Protein AF-A0A9E6ZVH4-F1 (afdb_monomer_lite)

Foldseek 3Di:
DDDDDDDPDDPPPPPPPPPPPPDQPFADADPPADPAAKWWWDKKWWAFKKKWFAAPVGIWIWGKIKIKDPTPKMWGADVPPGWIWMFAWIWIWMWIATPRDIDIDIDIDGCVVCVQQTRTAHWDDDPQWIWGDGPNDIDIWGFRDDDNFK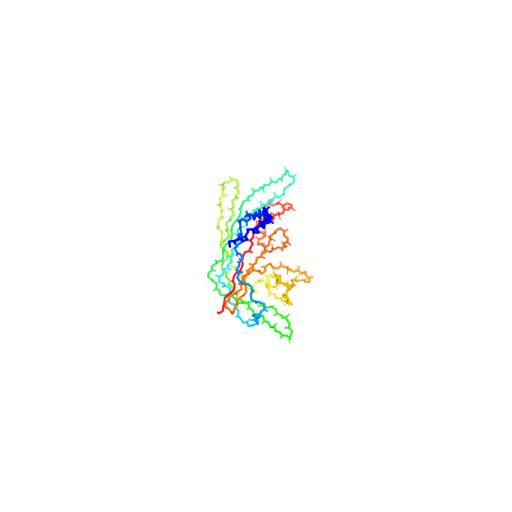TKTKDWQQVDPHDDVCVVVVVVVGPDMGMGTMIMIMIGD

Radius of gyration: 23.24 Å; chains: 1; bounding box: 92×51×49 Å

O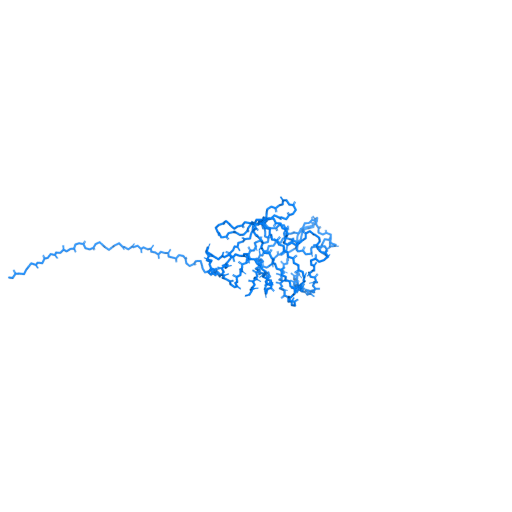rganism: NCBI:txid2926907

Secondary structure (DSSP, 8-state):
----------------------------B-TT----EEEEEEEEEEEEEEEEEEETTEEEEEEEEEEEEEEEEEEEEETTTTEEEEEEEEEEEEEEEETTEEEEEEEEEETTT-SSSS--EEEEEETTEEEEEETTEEEEEEEEEEETTEEEEEEETTSS------HHHHTTT-SEEEEEEEEEEEEE-

pLDDT: mean 82.25, std 16.9, range [38.19, 97.88]

Sequence (189 aa):
MKTIRISFLIFLLTFISCSKDDDNEQGVIDPNVDITGEWNLTDYKIDDGKMTMTFDEGSISGQFSAYGKDYDYAVAFSKDPDIVTSAGSFTLVFTSSFLGVSDTQEILVDTSDLEDEVLNGPWAIEGNNFITEEEGIEVTYQLMELTENKIRFRIDLTQADVLVPVEELEDLGALDIDLSGKLNVTLER

Structure (mmCIF, N/CA/C/O backbone):
data_AF-A0A9E6ZVH4-F1
#
_entry.id   AF-A0A9E6ZVH4-F1
#
loop_
_atom_site.group_PDB
_atom_site.id
_atom_site.type_symbol
_atom_site.label_atom_id
_atom_site.label_alt_id
_atom_site.label_comp_id
_atom_site.label_asym_id
_atom_site.label_entity_id
_atom_site.label_seq_id
_atom_site.pdbx_PDB_ins_code
_atom_site.Cartn_x
_atom_site.Cartn_y
_atom_site.Cartn_z
_atom_site.occupancy
_atom_site.B_iso_or_equiv
_atom_site.auth_seq_id
_atom_site.auth_comp_id
_atom_site.auth_asym_id
_atom_site.auth_atom_id
_atom_site.pdbx_PDB_model_num
ATOM 1 N N . MET A 1 1 ? -67.770 33.415 -16.430 1.00 39.12 1 MET A N 1
ATOM 2 C CA . MET A 1 1 ? -66.811 33.198 -17.541 1.00 39.12 1 MET A CA 1
ATOM 3 C C . MET A 1 1 ? -65.519 33.915 -17.162 1.00 39.12 1 MET A C 1
ATOM 5 O O . MET A 1 1 ? -65.519 35.130 -17.113 1.00 39.12 1 MET A O 1
ATOM 9 N N . LYS A 1 2 ? -64.656 33.229 -16.404 1.00 38.19 2 LYS A N 1
ATOM 10 C CA . LYS A 1 2 ? -63.389 32.570 -16.802 1.00 38.19 2 LYS A CA 1
ATOM 11 C C . LYS A 1 2 ? -62.235 33.560 -17.044 1.00 38.19 2 LYS A C 1
ATOM 13 O O . LYS A 1 2 ? -62.091 34.132 -18.113 1.00 38.19 2 LYS A O 1
ATOM 18 N N . THR A 1 3 ? -61.436 33.707 -15.989 1.00 45.03 3 THR A N 1
ATOM 19 C CA . THR A 1 3 ? -60.126 34.360 -15.894 1.00 45.03 3 THR A CA 1
ATOM 20 C C . THR A 1 3 ? -59.052 33.557 -16.628 1.00 45.03 3 THR A C 1
ATOM 22 O O . THR A 1 3 ? -58.979 32.344 -16.432 1.00 45.03 3 THR A O 1
ATOM 25 N N . ILE A 1 4 ? -58.166 34.219 -17.375 1.00 54.12 4 ILE A N 1
ATOM 26 C CA . ILE A 1 4 ? -56.905 33.630 -17.848 1.00 54.12 4 ILE A CA 1
ATOM 27 C C . ILE A 1 4 ? -55.758 34.500 -17.328 1.00 54.12 4 ILE A C 1
ATOM 29 O O . ILE A 1 4 ? -55.629 35.668 -17.682 1.00 54.12 4 ILE A O 1
ATOM 33 N N . ARG A 1 5 ? -54.972 33.915 -16.419 1.00 50.91 5 ARG A N 1
ATOM 34 C CA . ARG A 1 5 ? -53.716 34.444 -15.885 1.00 50.91 5 ARG A CA 1
ATOM 35 C C . ARG A 1 5 ? -52.589 33.870 -16.741 1.00 50.91 5 ARG A C 1
ATOM 37 O O . ARG A 1 5 ? -52.417 32.655 -16.758 1.00 50.91 5 ARG A O 1
ATOM 44 N N . ILE A 1 6 ? -51.846 34.717 -17.445 1.00 57.06 6 ILE A N 1
ATOM 45 C CA . ILE A 1 6 ? -50.648 34.303 -18.183 1.00 57.06 6 ILE A CA 1
ATOM 46 C C . ILE A 1 6 ? -49.466 34.488 -17.233 1.00 57.06 6 ILE A C 1
ATOM 48 O O . ILE A 1 6 ? -49.036 35.605 -16.961 1.00 57.06 6 ILE A O 1
ATOM 52 N N . SER A 1 7 ? -49.027 33.375 -16.649 1.00 53.53 7 SER A N 1
ATOM 53 C CA . SER A 1 7 ? -47.823 33.289 -15.827 1.00 53.53 7 SER A CA 1
ATOM 54 C C . SER A 1 7 ? -46.608 33.224 -16.752 1.00 53.53 7 SER A C 1
ATOM 56 O O . SER A 1 7 ? -46.537 32.371 -17.635 1.00 53.53 7 SER A O 1
ATOM 58 N N . PHE A 1 8 ? -45.689 34.169 -16.575 1.00 55.16 8 PHE A N 1
ATOM 59 C CA . PHE A 1 8 ? -44.420 34.269 -17.285 1.00 55.16 8 PHE A CA 1
ATOM 60 C C . PHE A 1 8 ? -43.459 33.236 -16.674 1.00 55.16 8 PHE A C 1
ATOM 62 O O . PHE A 1 8 ? -42.797 33.506 -15.674 1.00 55.16 8 PHE A O 1
ATOM 69 N N . LEU A 1 9 ? -43.465 32.011 -17.210 1.00 55.22 9 LEU A N 1
ATOM 70 C CA . LEU A 1 9 ? -42.586 30.936 -16.755 1.00 55.22 9 LEU A CA 1
ATOM 71 C C . LEU A 1 9 ? -41.212 31.101 -17.418 1.00 55.22 9 LEU A C 1
ATOM 73 O O . LEU A 1 9 ? -41.026 30.825 -18.601 1.00 55.22 9 LEU A O 1
ATOM 77 N N . ILE A 1 10 ? -40.277 31.605 -16.620 1.00 55.09 10 ILE A N 1
ATOM 78 C CA . ILE A 1 10 ? -38.846 31.707 -16.889 1.00 55.09 10 ILE A CA 1
ATOM 79 C C . ILE A 1 10 ? -38.291 30.308 -17.193 1.00 55.09 10 ILE A C 1
ATOM 81 O O . ILE A 1 10 ? -38.272 29.434 -16.330 1.00 55.09 10 ILE A O 1
ATOM 85 N N . PHE A 1 11 ? -37.838 30.105 -18.428 1.00 49.78 11 PHE A N 1
ATOM 86 C CA . PHE A 1 11 ? -37.086 28.925 -18.838 1.00 49.78 11 PHE A CA 1
ATOM 87 C C . PHE A 1 11 ? -35.605 29.189 -18.529 1.00 49.78 11 PHE A C 1
ATOM 89 O O . PHE A 1 11 ? -34.860 29.706 -19.362 1.00 49.78 11 PHE A O 1
ATOM 96 N N . LEU A 1 12 ? -35.198 28.916 -17.285 1.00 51.75 12 LEU A N 1
ATOM 97 C CA . LEU A 1 12 ? -33.786 28.830 -16.915 1.00 51.75 12 LEU A CA 1
ATOM 98 C C . LEU A 1 12 ? -33.242 27.526 -17.516 1.00 51.75 12 LEU A C 1
ATOM 100 O O . LEU A 1 12 ? -33.422 26.446 -16.959 1.00 51.75 12 LEU A O 1
ATOM 104 N N . LEU A 1 13 ? -32.597 27.624 -18.677 1.00 48.94 13 LEU A N 1
ATOM 105 C CA . LEU A 1 13 ? -31.709 26.580 -19.182 1.00 48.94 13 LEU A CA 1
ATOM 106 C C . LEU A 1 13 ? -30.448 26.582 -18.315 1.00 48.94 13 LEU A C 1
ATOM 108 O O . LEU A 1 13 ? -29.452 27.222 -18.643 1.00 48.94 13 LEU A O 1
ATOM 112 N N . THR A 1 14 ? -30.495 25.892 -17.179 1.00 53.88 14 THR A N 1
ATOM 113 C CA . THR A 1 14 ? -29.272 25.486 -16.492 1.00 53.88 14 THR A CA 1
ATOM 114 C C . THR A 1 14 ? -28.633 24.382 -17.323 1.00 53.88 14 THR A C 1
ATOM 116 O O . THR A 1 14 ? -29.086 23.237 -17.310 1.00 53.88 14 THR A O 1
ATOM 119 N N . PHE A 1 15 ? -27.587 24.737 -18.064 1.00 52.38 15 PHE A N 1
ATOM 120 C CA . PHE A 1 15 ? -26.621 23.778 -18.577 1.00 52.38 15 PHE A CA 1
ATOM 121 C C . PHE A 1 15 ? -25.894 23.159 -17.380 1.00 52.38 15 PHE A C 1
ATOM 123 O O . PHE A 1 15 ? -24.850 23.645 -16.953 1.00 52.38 15 PHE A O 1
ATOM 130 N N . ILE A 1 16 ? -26.459 22.088 -16.823 1.00 51.38 16 ILE A N 1
ATOM 131 C CA . ILE A 1 16 ? -25.691 21.134 -16.026 1.00 51.38 16 ILE A CA 1
ATOM 132 C C . ILE A 1 16 ? -24.852 20.358 -17.045 1.00 51.38 16 ILE A C 1
ATOM 134 O O . ILE A 1 16 ? -25.237 19.293 -17.521 1.00 51.38 16 ILE A O 1
ATOM 138 N N . SER A 1 17 ? -23.732 20.956 -17.452 1.00 43.38 17 SER A N 1
ATOM 139 C CA . SER A 1 17 ? -22.630 20.217 -18.053 1.00 43.38 17 SER A CA 1
ATOM 140 C C . SER A 1 17 ? -21.977 19.449 -16.915 1.00 43.38 17 SER A C 1
ATOM 142 O O . SER A 1 17 ? -21.041 19.928 -16.285 1.00 43.38 17 SER A O 1
ATOM 144 N N . CYS A 1 18 ? -22.536 18.283 -16.604 1.00 50.25 18 CYS A N 1
ATOM 145 C CA . CYS A 1 18 ? -21.815 17.266 -15.864 1.00 50.25 18 CYS A CA 1
ATOM 146 C C . CYS A 1 18 ? -20.710 16.798 -16.816 1.00 50.25 18 CYS A C 1
ATOM 148 O O . CYS A 1 18 ? -20.987 16.043 -17.751 1.00 50.25 18 CYS A O 1
ATOM 150 N N . SER A 1 19 ? -19.491 17.322 -16.656 1.00 43.41 19 SER A N 1
ATOM 151 C CA . SER A 1 19 ? -18.322 16.655 -17.214 1.00 43.41 19 SER A CA 1
ATOM 152 C C . SER A 1 19 ? -18.303 15.277 -16.571 1.00 43.41 19 SER A C 1
ATOM 154 O O . SER A 1 19 ? -18.155 15.139 -15.358 1.00 43.41 19 SER A O 1
ATOM 156 N N . LYS A 1 20 ? -18.586 14.260 -17.378 1.00 42.59 20 LYS A N 1
ATOM 157 C CA . LYS A 1 20 ? -18.176 12.909 -17.047 1.00 42.59 20 LYS A CA 1
ATOM 158 C C . LYS A 1 20 ? -16.658 12.915 -17.115 1.00 42.59 20 LYS A C 1
ATOM 160 O O . LYS A 1 20 ? -16.108 12.781 -18.201 1.00 42.59 20 LYS A O 1
ATOM 165 N N . ASP A 1 21 ? -16.032 13.130 -15.970 1.00 40.38 21 ASP A N 1
ATOM 166 C CA . ASP A 1 21 ? -14.772 12.456 -15.712 1.00 40.38 21 ASP A CA 1
ATOM 167 C C . ASP A 1 21 ? -15.168 11.052 -15.250 1.00 40.38 21 ASP A C 1
ATOM 169 O O . ASP A 1 21 ? -15.545 10.812 -14.101 1.00 40.38 21 ASP A O 1
ATOM 173 N N . ASP A 1 22 ? -15.261 10.170 -16.245 1.00 48.59 22 ASP A N 1
ATOM 174 C CA . ASP A 1 22 ? -15.252 8.725 -16.060 1.00 48.59 22 ASP A CA 1
ATOM 175 C C . ASP A 1 22 ? -13.875 8.370 -15.474 1.00 48.59 22 ASP A C 1
ATOM 177 O O . ASP A 1 22 ? -12.875 8.666 -16.119 1.00 48.59 22 ASP A O 1
ATOM 181 N N . ASP A 1 23 ? -13.866 7.861 -14.231 1.00 47.66 23 ASP A N 1
ATOM 182 C CA . ASP A 1 23 ? -12.826 7.016 -13.585 1.00 47.66 23 ASP A CA 1
ATOM 183 C C . ASP A 1 23 ? -12.999 6.903 -12.046 1.00 47.66 23 ASP A C 1
ATOM 185 O O . ASP A 1 23 ? -12.103 6.457 -11.326 1.00 47.66 23 ASP A O 1
ATOM 189 N N . ASN A 1 24 ? -14.157 7.269 -11.483 1.00 50.66 24 ASN A N 1
ATOM 190 C CA . ASN A 1 24 ? -14.394 7.098 -10.046 1.00 50.66 24 ASN A CA 1
ATOM 191 C C . ASN A 1 24 ? -14.751 5.644 -9.691 1.00 50.66 24 ASN A C 1
ATOM 193 O O . ASN A 1 24 ? -15.909 5.317 -9.443 1.00 50.66 24 ASN A O 1
ATOM 197 N N . GLU A 1 25 ? -13.729 4.796 -9.562 1.00 66.44 25 GLU A N 1
ATOM 198 C CA . GLU A 1 25 ? -13.771 3.539 -8.790 1.00 66.44 25 GLU A CA 1
ATOM 199 C C . GLU A 1 25 ? -13.821 3.783 -7.261 1.00 66.44 25 GLU A C 1
ATOM 201 O O . GLU A 1 25 ? -13.349 2.970 -6.467 1.00 66.44 25 GLU A O 1
ATOM 206 N N . GLN A 1 26 ? -14.347 4.929 -6.816 1.00 75.00 26 GLN A N 1
ATOM 207 C CA . GLN A 1 26 ? -14.481 5.243 -5.396 1.00 75.00 26 GLN A CA 1
ATOM 208 C C . GLN A 1 26 ? -15.608 4.390 -4.799 1.00 75.00 26 GLN A C 1
ATOM 210 O O . GLN A 1 26 ? -16.748 4.429 -5.270 1.00 75.00 26 GLN A O 1
ATOM 215 N N . GLY A 1 27 ? -15.280 3.616 -3.768 1.00 81.31 27 GLY A N 1
ATOM 216 C CA . GLY A 1 27 ? -16.247 2.873 -2.974 1.00 81.31 27 GLY A CA 1
ATOM 217 C C . GLY A 1 27 ? -16.989 3.769 -1.982 1.00 81.31 27 GLY A C 1
ATOM 218 O O . GLY A 1 27 ? -16.878 4.997 -1.986 1.00 81.31 27 GLY A O 1
ATOM 219 N N . VAL A 1 28 ? -17.777 3.142 -1.110 1.00 89.06 28 VAL A N 1
ATOM 220 C CA . VAL A 1 28 ? -18.441 3.844 -0.006 1.00 89.06 28 VAL A CA 1
ATOM 221 C C . VAL A 1 28 ? -17.416 4.115 1.094 1.00 89.06 28 VAL A C 1
ATOM 223 O O . VAL A 1 28 ? -16.697 3.207 1.499 1.00 89.06 28 VAL A O 1
ATOM 226 N N . ILE A 1 29 ? -17.366 5.352 1.589 1.00 90.88 29 ILE A N 1
ATOM 227 C CA . ILE A 1 29 ? -16.601 5.734 2.782 1.00 90.88 29 ILE A CA 1
ATOM 228 C C . ILE A 1 29 ? -17.619 6.066 3.872 1.00 90.88 29 ILE A C 1
ATOM 230 O O . ILE A 1 29 ? -18.295 7.094 3.792 1.00 90.88 29 ILE A O 1
ATOM 234 N N . ASP A 1 30 ? -17.771 5.182 4.858 1.00 89.25 30 ASP A N 1
ATOM 235 C CA . ASP A 1 30 ? -18.621 5.430 6.022 1.00 89.25 30 ASP A CA 1
ATOM 236 C C . ASP A 1 30 ? -17.789 6.039 7.165 1.00 89.25 30 ASP A C 1
ATOM 238 O O . ASP A 1 30 ? -16.972 5.342 7.769 1.00 89.25 30 ASP A O 1
ATOM 242 N N . PRO A 1 31 ? -17.997 7.325 7.507 1.00 85.25 31 PRO A N 1
ATOM 243 C CA . PRO A 1 31 ? -17.216 8.008 8.537 1.00 85.25 31 PRO A CA 1
ATOM 244 C C . PRO A 1 31 ? -17.487 7.499 9.962 1.00 85.25 31 PRO A C 1
ATOM 246 O O . PRO A 1 31 ? -16.822 7.943 10.895 1.00 85.25 31 PRO A O 1
ATOM 249 N N . ASN A 1 32 ? -18.479 6.623 10.162 1.00 89.25 32 ASN A N 1
ATOM 250 C CA . ASN A 1 32 ? -18.802 6.057 11.476 1.00 89.25 32 ASN A CA 1
ATOM 251 C C . ASN A 1 32 ? -18.146 4.693 11.719 1.00 89.25 32 ASN A C 1
ATOM 253 O O . ASN A 1 32 ? -18.288 4.144 12.813 1.00 89.25 32 ASN A O 1
ATOM 257 N N . VAL A 1 33 ? -17.466 4.132 10.716 1.00 91.06 33 VAL A N 1
ATOM 258 C CA . VAL A 1 33 ? -16.780 2.847 10.849 1.00 91.06 33 VAL A CA 1
ATOM 259 C C . VAL A 1 33 ? -15.571 3.002 11.761 1.00 91.06 33 VAL A C 1
ATOM 261 O O . VAL A 1 33 ? -14.718 3.865 11.561 1.00 91.06 33 VAL A O 1
ATOM 264 N N . ASP A 1 34 ? -15.482 2.118 12.751 1.00 91.75 34 ASP A N 1
ATOM 265 C CA . ASP A 1 34 ? -14.270 1.953 13.539 1.00 91.75 34 ASP A CA 1
ATOM 266 C C . ASP A 1 34 ? -13.308 1.004 12.815 1.00 91.75 34 ASP A C 1
ATOM 268 O O . ASP A 1 34 ? -13.596 -0.187 12.641 1.00 91.75 34 ASP A O 1
ATOM 272 N N . ILE A 1 35 ? -12.172 1.555 12.383 1.00 93.69 35 ILE A N 1
ATOM 273 C CA . ILE A 1 35 ? -11.110 0.821 11.691 1.00 93.69 35 ILE A CA 1
ATOM 274 C C . ILE A 1 35 ? -10.275 -0.042 12.650 1.00 93.69 35 ILE A C 1
ATOM 276 O O . ILE A 1 35 ? -9.505 -0.882 12.196 1.00 93.69 35 ILE A O 1
ATOM 280 N N . THR A 1 36 ? -10.428 0.118 13.970 1.00 95.88 36 THR A N 1
ATOM 281 C CA . THR A 1 36 ? -9.651 -0.673 14.935 1.00 95.88 36 THR A CA 1
ATOM 282 C C . THR A 1 36 ? -9.887 -2.178 14.806 1.00 95.88 36 THR A C 1
ATOM 284 O O . THR A 1 36 ? -10.975 -2.642 14.445 1.00 95.88 36 THR A O 1
ATOM 287 N N . GLY A 1 37 ? -8.844 -2.942 15.130 1.00 96.38 37 GLY A N 1
ATOM 288 C CA . GLY A 1 37 ? -8.815 -4.399 15.035 1.00 96.38 37 GLY A CA 1
ATOM 289 C C . GLY A 1 37 ? -7.870 -4.907 13.952 1.00 96.38 37 GLY A C 1
ATOM 290 O O . GLY A 1 37 ? -7.091 -4.146 13.380 1.00 96.38 37 GLY A O 1
ATOM 291 N N . GLU A 1 38 ? -7.935 -6.215 13.717 1.00 97.06 38 GLU A N 1
ATOM 292 C CA . GLU A 1 38 ? -7.118 -6.927 12.736 1.00 97.06 38 GLU A CA 1
ATOM 293 C C . GLU A 1 38 ? -7.827 -7.003 11.384 1.00 97.06 38 GLU A C 1
ATOM 295 O O . GLU A 1 38 ? -9.038 -7.234 11.306 1.00 97.06 38 GLU A O 1
ATOM 300 N N . TRP A 1 39 ? -7.044 -6.833 10.327 1.00 97.69 39 TRP A N 1
ATOM 301 C CA . TRP A 1 39 ? -7.474 -6.866 8.942 1.00 97.69 39 TRP A CA 1
ATOM 302 C C . TRP A 1 39 ? -6.493 -7.682 8.114 1.00 97.69 39 TRP A C 1
ATOM 304 O O . TRP A 1 39 ? -5.285 -7.564 8.292 1.00 97.69 39 TRP A O 1
ATOM 314 N N . ASN A 1 40 ? -6.998 -8.475 7.177 1.00 97.88 40 ASN A N 1
ATOM 315 C CA . ASN A 1 40 ? -6.168 -9.294 6.302 1.00 97.88 40 ASN A CA 1
ATOM 316 C C . ASN A 1 40 ? -5.968 -8.591 4.964 1.00 97.88 40 ASN A C 1
ATOM 318 O O . ASN A 1 40 ? -6.935 -8.116 4.362 1.00 97.88 40 ASN A O 1
ATOM 322 N N . LEU A 1 41 ? -4.731 -8.569 4.473 1.00 97.12 41 LEU A N 1
ATOM 323 C CA . LEU A 1 41 ? -4.449 -8.173 3.100 1.00 97.12 41 LEU A CA 1
ATOM 324 C C . LEU A 1 41 ? -5.086 -9.189 2.150 1.00 97.12 41 LEU A C 1
ATOM 326 O O . LEU A 1 41 ? -4.855 -10.390 2.258 1.00 97.12 41 LEU A O 1
ATOM 330 N N . THR A 1 42 ? -5.904 -8.703 1.223 1.00 97.50 42 THR A N 1
ATOM 331 C CA . THR A 1 42 ? -6.615 -9.556 0.254 1.00 97.50 42 THR A CA 1
ATOM 332 C C . THR A 1 42 ? -6.372 -9.152 -1.190 1.00 97.50 42 THR A C 1
ATOM 334 O O . THR A 1 42 ? -6.615 -9.955 -2.090 1.00 97.50 42 THR A O 1
ATOM 337 N N . ASP A 1 43 ? -5.885 -7.932 -1.417 1.00 97.06 43 ASP A N 1
ATOM 338 C CA . ASP A 1 43 ? -5.506 -7.445 -2.736 1.00 97.06 43 ASP A CA 1
ATOM 339 C C . ASP A 1 43 ? -4.371 -6.426 -2.608 1.00 97.06 43 ASP A C 1
ATOM 341 O O . ASP A 1 43 ? -4.407 -5.528 -1.764 1.00 97.06 43 ASP A O 1
ATOM 345 N N . TYR A 1 44 ? -3.377 -6.569 -3.473 1.00 94.75 44 TYR A N 1
ATOM 346 C CA . TYR A 1 44 ? -2.269 -5.640 -3.660 1.00 94.75 44 TYR A CA 1
ATOM 347 C C . TYR A 1 44 ? -2.038 -5.574 -5.159 1.00 94.75 44 TYR A C 1
ATOM 349 O O . TYR A 1 44 ? -1.793 -6.616 -5.773 1.00 94.75 44 TYR A O 1
ATOM 357 N N . LYS A 1 45 ? -2.129 -4.388 -5.759 1.00 95.19 45 LYS A N 1
ATOM 358 C CA . LYS A 1 45 ? -2.028 -4.251 -7.211 1.00 95.19 45 LYS A CA 1
ATOM 359 C C . LYS A 1 45 ? -1.510 -2.885 -7.622 1.00 95.19 45 LYS A C 1
ATOM 361 O O . LYS A 1 45 ? -2.029 -1.869 -7.172 1.00 95.19 45 LYS A O 1
ATOM 366 N N . ILE A 1 46 ? -0.554 -2.863 -8.543 1.00 93.56 46 ILE A N 1
ATOM 367 C CA . ILE A 1 46 ? -0.098 -1.640 -9.200 1.00 93.56 46 ILE A CA 1
ATOM 368 C C . ILE A 1 46 ? -0.695 -1.568 -10.602 1.00 93.56 46 ILE A C 1
ATOM 370 O O . ILE A 1 46 ? -0.441 -2.435 -11.443 1.00 93.56 46 ILE A O 1
ATOM 374 N N . ASP A 1 47 ? -1.463 -0.511 -10.845 1.00 88.56 47 ASP A N 1
ATOM 375 C CA . ASP A 1 47 ? -2.020 -0.166 -12.149 1.00 88.56 47 ASP A CA 1
ATOM 376 C C . ASP A 1 47 ? -1.197 0.937 -12.827 1.00 88.56 47 ASP A C 1
ATOM 378 O O . ASP A 1 47 ? -0.643 1.822 -12.169 1.00 88.56 47 ASP A O 1
ATOM 382 N N . ASP A 1 48 ? -1.149 0.889 -14.162 1.00 92.06 48 ASP A N 1
ATOM 383 C CA . ASP A 1 48 ? -0.497 1.885 -15.025 1.00 92.06 48 ASP A CA 1
ATOM 384 C C . ASP A 1 48 ? 0.972 2.185 -14.667 1.00 92.06 48 ASP A C 1
ATOM 386 O O . ASP A 1 48 ? 1.448 3.307 -14.863 1.00 92.06 48 ASP A O 1
ATOM 390 N N . GLY A 1 49 ? 1.696 1.179 -14.163 1.00 93.56 49 GLY A N 1
ATOM 391 C CA . GLY A 1 49 ? 3.085 1.312 -13.738 1.00 93.56 49 GLY A CA 1
ATOM 392 C C . GLY A 1 49 ? 4.014 1.714 -14.886 1.00 93.56 49 GLY A C 1
ATOM 393 O O . GLY A 1 49 ? 4.082 1.055 -15.931 1.00 93.56 49 GLY A O 1
ATOM 394 N N . LYS A 1 50 ? 4.767 2.798 -14.697 1.00 93.75 50 LYS A N 1
ATOM 395 C CA . LYS A 1 50 ? 5.828 3.240 -15.613 1.00 93.75 50 LYS A CA 1
ATOM 396 C C . LYS A 1 50 ? 7.095 3.515 -14.840 1.00 93.75 50 LYS A C 1
ATOM 398 O O . LYS A 1 50 ? 7.051 4.122 -13.776 1.00 93.75 50 LYS A O 1
ATOM 403 N N . MET A 1 51 ? 8.203 3.131 -15.448 1.00 90.75 51 MET A N 1
ATOM 404 C CA . MET A 1 51 ? 9.531 3.274 -14.880 1.00 90.75 51 MET A CA 1
ATOM 405 C C . MET A 1 51 ? 10.429 3.999 -15.872 1.00 90.75 51 MET A C 1
ATOM 407 O O . MET A 1 51 ? 10.409 3.675 -17.062 1.00 90.75 51 MET A O 1
ATOM 411 N N . THR A 1 52 ? 11.209 4.968 -15.404 1.00 90.75 52 THR A N 1
ATOM 412 C CA . THR A 1 52 ? 12.252 5.627 -16.196 1.00 90.75 52 THR A CA 1
ATOM 413 C C . THR A 1 52 ? 13.575 5.517 -15.467 1.00 90.75 52 THR A C 1
ATOM 415 O O . THR A 1 52 ? 13.713 6.014 -14.362 1.00 90.75 52 THR A O 1
ATOM 418 N N . MET A 1 53 ? 14.544 4.868 -16.105 1.00 88.69 53 MET A N 1
ATOM 419 C CA . MET A 1 53 ? 15.911 4.760 -15.607 1.00 88.69 53 MET A CA 1
ATOM 420 C C . MET A 1 53 ? 16.777 5.781 -16.339 1.00 88.69 53 MET A C 1
ATOM 422 O O . MET A 1 53 ? 16.776 5.823 -17.576 1.00 88.69 53 MET A O 1
ATOM 426 N N . THR A 1 54 ? 17.5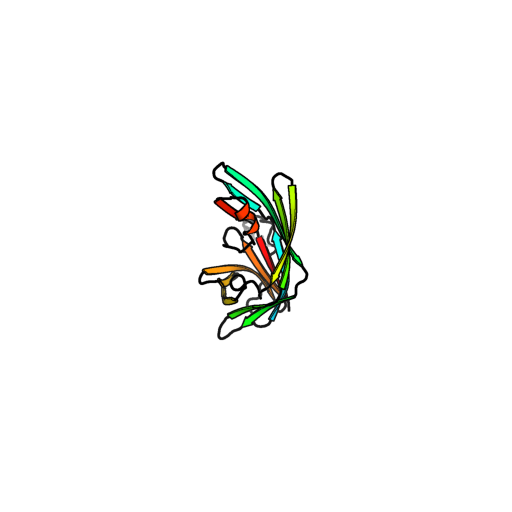13 6.597 -15.595 1.00 89.44 54 THR A N 1
ATOM 427 C CA . THR A 1 54 ? 18.401 7.631 -16.135 1.00 89.44 54 THR A CA 1
ATOM 428 C C . THR A 1 54 ? 19.855 7.193 -16.014 1.00 89.44 54 THR A C 1
ATOM 430 O O . THR A 1 54 ? 20.284 6.711 -14.977 1.00 89.44 54 THR A O 1
ATOM 433 N N . PHE A 1 55 ? 20.628 7.394 -17.075 1.00 89.12 55 PHE A N 1
ATOM 434 C CA . PHE A 1 55 ? 22.059 7.112 -17.182 1.00 89.12 55 PHE A CA 1
ATOM 435 C C . PHE A 1 55 ? 22.791 8.380 -17.646 1.00 89.12 55 PHE A C 1
ATOM 437 O O . PHE A 1 55 ? 22.165 9.319 -18.142 1.00 89.12 55 PHE A O 1
ATOM 444 N N . ASP A 1 56 ? 24.125 8.392 -17.579 1.00 89.56 56 ASP A N 1
ATOM 445 C CA . ASP A 1 56 ? 24.939 9.515 -18.085 1.00 89.56 56 ASP A CA 1
ATOM 446 C C . ASP A 1 56 ? 24.637 9.859 -19.560 1.00 89.56 56 ASP A C 1
ATOM 448 O O . ASP A 1 56 ? 24.690 11.019 -19.971 1.00 89.56 56 ASP A O 1
ATOM 452 N N . GLU A 1 57 ? 24.320 8.847 -20.373 1.00 90.81 57 GLU A N 1
ATOM 453 C CA . GLU A 1 57 ? 24.132 8.984 -21.823 1.00 90.81 57 GLU A CA 1
ATOM 454 C C . GLU A 1 57 ? 22.672 9.252 -22.246 1.00 90.81 57 GLU A C 1
ATOM 456 O O . GLU A 1 57 ? 22.408 9.490 -23.429 1.00 90.81 57 GLU A O 1
ATOM 461 N N . GLY A 1 58 ? 21.716 9.234 -21.310 1.00 91.44 58 GLY A N 1
ATOM 462 C CA . GLY A 1 58 ? 20.286 9.409 -21.583 1.00 91.44 58 GLY A CA 1
ATOM 463 C C . GLY A 1 58 ? 19.397 8.571 -20.665 1.00 91.44 58 GLY A C 1
ATOM 464 O O . GLY A 1 58 ? 19.857 8.052 -19.658 1.00 91.44 58 GLY A O 1
ATOM 465 N N . SER A 1 59 ? 18.117 8.417 -21.009 1.00 92.75 59 SER A N 1
ATOM 466 C CA . SER A 1 59 ? 17.164 7.632 -20.216 1.00 92.75 59 SER A CA 1
ATOM 467 C C . SER A 1 59 ? 16.489 6.520 -21.017 1.00 92.75 59 SER A C 1
ATOM 469 O O . SER A 1 59 ? 16.342 6.594 -22.242 1.00 92.75 59 SER A O 1
ATOM 471 N N . ILE A 1 60 ? 16.077 5.472 -20.305 1.00 91.56 60 ILE A N 1
ATOM 472 C CA . ILE A 1 60 ? 15.314 4.340 -20.827 1.00 91.56 60 ILE A CA 1
ATOM 473 C C . ILE A 1 60 ? 14.014 4.256 -20.036 1.00 91.56 60 ILE A C 1
ATOM 475 O O . ILE A 1 60 ? 14.030 4.103 -18.818 1.00 91.56 60 ILE A O 1
ATOM 479 N N . SER A 1 61 ? 12.883 4.312 -20.736 1.00 92.62 61 SER A N 1
ATOM 480 C CA . SER A 1 61 ? 11.569 4.133 -20.121 1.00 92.62 61 SER A CA 1
ATOM 481 C C . SER A 1 61 ? 10.990 2.758 -20.435 1.00 92.62 61 SER A C 1
ATOM 483 O O . SER A 1 61 ? 11.137 2.228 -21.542 1.00 92.62 61 SER A O 1
ATOM 485 N N . GLY A 1 62 ? 10.287 2.208 -19.456 1.00 93.12 62 GLY A N 1
ATOM 486 C CA . GLY A 1 62 ? 9.569 0.950 -19.529 1.00 93.12 62 GLY A CA 1
ATOM 487 C C . GLY A 1 62 ? 8.226 1.032 -18.820 1.00 93.12 62 GLY A C 1
ATOM 488 O O . GLY A 1 62 ? 7.807 2.077 -18.316 1.00 93.12 62 GLY A O 1
ATOM 489 N N . GLN A 1 63 ? 7.539 -0.098 -18.812 1.00 94.81 63 GLN A N 1
ATOM 490 C CA . GLN A 1 63 ? 6.311 -0.292 -18.052 1.00 94.81 63 GLN A CA 1
ATOM 491 C C . GLN A 1 63 ? 6.538 -1.393 -17.034 1.00 94.81 63 GLN A C 1
ATOM 493 O O . GLN A 1 63 ? 7.355 -2.287 -17.262 1.00 94.81 63 GLN A O 1
ATOM 498 N N . PHE A 1 64 ? 5.799 -1.340 -15.938 1.00 92.75 64 PHE A N 1
ATOM 499 C CA . PHE A 1 64 ? 5.756 -2.428 -14.983 1.00 92.75 64 PHE A CA 1
ATOM 500 C C . PHE A 1 64 ? 4.339 -2.623 -14.455 1.00 92.75 64 PHE A C 1
ATOM 502 O O . PHE A 1 64 ? 3.483 -1.745 -14.544 1.00 92.75 64 PHE A O 1
ATOM 509 N N . SER A 1 65 ? 4.093 -3.801 -13.912 1.00 93.38 65 SER A N 1
ATOM 510 C CA . SER A 1 65 ? 2.877 -4.127 -13.180 1.00 93.38 65 SER A CA 1
ATOM 511 C C . SER A 1 65 ? 3.247 -5.037 -12.029 1.00 93.38 65 SER A C 1
ATOM 513 O O . SER A 1 65 ? 4.150 -5.863 -12.172 1.00 93.38 65 SER A O 1
ATOM 515 N N . ALA A 1 66 ? 2.517 -4.934 -10.928 1.00 93.12 66 ALA A N 1
ATOM 516 C CA . ALA A 1 66 ? 2.703 -5.827 -9.801 1.00 93.12 66 ALA A CA 1
ATOM 517 C C . ALA A 1 66 ? 1.353 -6.253 -9.236 1.00 93.12 66 ALA A C 1
ATOM 519 O O . ALA A 1 66 ? 0.408 -5.460 -9.231 1.00 93.12 66 ALA A O 1
ATOM 520 N N . TYR A 1 67 ? 1.261 -7.491 -8.763 1.00 95.88 67 TYR A N 1
ATOM 521 C CA . TYR A 1 67 ? 0.120 -7.946 -7.978 1.00 95.88 67 TYR A CA 1
ATOM 522 C C . TYR A 1 67 ? 0.557 -8.933 -6.899 1.00 95.88 67 TYR A C 1
ATOM 524 O O . TYR A 1 67 ? 1.529 -9.665 -7.078 1.00 95.88 67 TYR A O 1
ATOM 532 N N . GLY A 1 68 ? -0.153 -8.946 -5.776 1.00 95.44 68 GLY A N 1
ATOM 533 C CA . GLY A 1 68 ? 0.090 -9.894 -4.695 1.00 95.44 68 GLY A CA 1
ATOM 534 C C . GLY A 1 68 ? -0.647 -11.221 -4.894 1.00 95.44 68 GLY A C 1
ATOM 535 O O . GLY A 1 68 ? -1.673 -11.303 -5.571 1.00 95.44 68 GLY A O 1
ATOM 536 N N . LYS A 1 69 ? -0.127 -12.275 -4.275 1.00 97.38 69 LYS A N 1
ATOM 537 C CA . LYS A 1 69 ? -0.785 -13.574 -4.106 1.00 97.38 69 LYS A CA 1
ATOM 538 C C . LYS A 1 69 ? -0.290 -14.233 -2.818 1.00 97.38 69 LYS A C 1
ATOM 540 O O . LYS A 1 69 ? 0.648 -13.743 -2.193 1.00 97.38 69 LYS A O 1
ATOM 545 N N . ASP A 1 70 ? -0.902 -15.362 -2.464 1.00 97.62 70 ASP A N 1
ATOM 546 C CA . ASP A 1 70 ? -0.497 -16.180 -1.314 1.00 97.62 70 ASP A CA 1
ATOM 547 C C . ASP A 1 70 ? -0.442 -15.358 -0.012 1.00 97.62 70 ASP A C 1
ATOM 549 O O . ASP A 1 70 ? 0.534 -15.395 0.728 1.00 97.62 70 ASP A O 1
ATOM 553 N N . TYR A 1 71 ? -1.493 -14.567 0.225 1.00 96.81 71 TYR A N 1
ATOM 554 C CA . TYR A 1 71 ? -1.575 -13.645 1.353 1.00 96.81 71 TYR A CA 1
ATOM 555 C C . TYR A 1 71 ? -1.674 -14.382 2.694 1.00 96.81 71 TYR A C 1
ATOM 557 O O . TYR A 1 71 ? -2.663 -15.064 2.967 1.00 96.81 71 TYR A O 1
ATOM 565 N N . ASP A 1 72 ? -0.674 -14.167 3.541 1.00 96.81 72 ASP A N 1
ATOM 566 C CA . ASP A 1 72 ? -0.666 -14.461 4.974 1.00 96.81 72 ASP A CA 1
ATOM 567 C C . ASP A 1 72 ? -0.152 -13.213 5.704 1.00 96.81 72 ASP A C 1
ATOM 569 O O . ASP A 1 72 ? 0.884 -13.231 6.361 1.00 96.81 72 ASP A O 1
ATOM 573 N N . TYR A 1 73 ? -0.825 -12.082 5.474 1.00 94.44 73 TYR A N 1
ATOM 574 C CA . TYR A 1 73 ? -0.399 -10.757 5.918 1.00 94.44 73 TYR A CA 1
ATOM 575 C C . TYR A 1 73 ? -1.556 -10.039 6.608 1.00 94.44 73 TYR A C 1
ATOM 577 O O . TYR A 1 73 ? -2.638 -9.878 6.031 1.00 94.44 73 TYR A O 1
ATOM 585 N N . ALA A 1 74 ? -1.315 -9.581 7.832 1.00 95.25 74 ALA A N 1
ATOM 586 C CA . ALA A 1 74 ? -2.291 -8.903 8.669 1.00 95.25 74 ALA A CA 1
ATOM 587 C C . ALA A 1 74 ? -1.838 -7.481 9.014 1.00 95.25 74 ALA A C 1
ATOM 589 O O . ALA A 1 74 ? -0.657 -7.219 9.234 1.00 95.25 74 ALA A O 1
ATOM 590 N N . VAL A 1 75 ? -2.806 -6.572 9.100 1.00 94.81 75 VAL A N 1
ATOM 591 C CA . VAL A 1 75 ? -2.653 -5.187 9.550 1.00 94.81 75 VAL A CA 1
ATOM 592 C C . VAL A 1 75 ? -3.555 -4.987 10.762 1.00 94.81 75 VAL A C 1
ATOM 594 O O . VAL A 1 75 ? -4.748 -5.279 10.709 1.00 94.81 75 VAL A O 1
ATOM 597 N N . ALA A 1 76 ? -3.001 -4.483 11.856 1.00 95.62 76 ALA A N 1
ATOM 598 C CA . ALA A 1 76 ? -3.729 -4.190 13.079 1.00 95.62 76 ALA A CA 1
ATOM 599 C C . ALA A 1 76 ? -3.714 -2.686 13.362 1.00 95.62 76 ALA A C 1
ATOM 601 O O . ALA A 1 76 ? -2.647 -2.078 13.418 1.00 95.62 76 ALA A O 1
ATOM 602 N N . PHE A 1 77 ? -4.896 -2.107 13.584 1.00 96.44 77 PHE A N 1
ATOM 603 C CA . PHE A 1 77 ? -5.063 -0.716 14.011 1.00 96.44 77 PHE A CA 1
ATOM 604 C C . PHE A 1 77 ? -5.500 -0.677 15.481 1.00 96.44 77 PHE A C 1
ATOM 606 O O . PHE A 1 77 ? -6.539 -1.242 15.842 1.00 96.44 77 PHE A O 1
ATOM 613 N N . SER A 1 78 ? -4.739 0.005 16.337 1.00 96.69 78 SER A N 1
ATOM 614 C CA . SER A 1 78 ? -5.088 0.266 17.739 1.00 96.69 78 SER A CA 1
ATOM 615 C C . SER A 1 78 ? -5.496 1.719 17.964 1.00 96.69 78 SER A C 1
ATOM 617 O O . SER A 1 78 ? -5.182 2.581 17.150 1.00 96.69 78 SER A O 1
ATOM 619 N N . LYS A 1 79 ? -6.175 1.974 19.089 1.00 94.50 79 LYS A N 1
ATOM 620 C CA . LYS A 1 79 ? -6.425 3.309 19.650 1.00 94.50 79 LYS A CA 1
ATOM 621 C C . LYS A 1 79 ? -5.799 3.415 21.035 1.00 94.50 79 LYS A C 1
ATOM 623 O O . LYS A 1 79 ? -5.683 2.405 21.730 1.00 94.50 79 LYS A O 1
ATOM 628 N N . ASP A 1 80 ? -5.458 4.636 21.437 1.00 92.75 80 ASP A N 1
ATOM 629 C CA . ASP A 1 80 ? -4.880 4.954 22.752 1.00 92.75 80 ASP A CA 1
ATOM 630 C C . ASP A 1 80 ? -3.597 4.143 23.104 1.00 92.75 80 ASP A C 1
ATOM 632 O O . ASP A 1 80 ? -3.558 3.471 24.142 1.00 92.75 80 ASP A O 1
ATOM 636 N N . PRO A 1 81 ? -2.507 4.215 22.306 1.00 91.62 81 PRO A N 1
ATOM 637 C CA . PRO A 1 81 ? -2.270 5.150 21.200 1.00 91.62 81 PRO A CA 1
ATOM 638 C C . PRO A 1 81 ? -2.758 4.650 19.830 1.00 91.62 81 PRO A C 1
ATOM 640 O O . PRO A 1 81 ? -2.917 3.446 19.604 1.00 91.62 81 PRO A O 1
ATOM 643 N N . ASP A 1 82 ? -2.966 5.601 18.918 1.00 95.00 82 ASP A N 1
ATOM 644 C CA . ASP A 1 82 ? -3.347 5.345 17.527 1.00 95.00 82 ASP A CA 1
ATOM 645 C C . ASP A 1 82 ? -2.128 4.828 16.755 1.00 95.00 82 ASP A C 1
ATOM 647 O O . ASP A 1 82 ? -1.323 5.615 16.264 1.00 95.00 82 ASP A O 1
ATOM 651 N N . ILE A 1 83 ? -1.955 3.502 16.718 1.00 93.94 83 ILE A N 1
ATOM 652 C CA . ILE A 1 83 ? -0.818 2.817 16.086 1.00 93.94 83 ILE A CA 1
ATOM 653 C C . ILE A 1 83 ? -1.325 1.781 15.080 1.00 93.94 83 ILE A C 1
ATOM 655 O O . ILE A 1 83 ? -2.309 1.084 15.336 1.00 93.94 83 ILE A O 1
ATOM 659 N N . VAL A 1 84 ? -0.675 1.726 13.920 1.00 93.19 84 VAL A N 1
ATOM 660 C CA . VAL A 1 84 ? -0.848 0.694 12.905 1.00 93.19 84 VAL A CA 1
ATOM 661 C C . VAL A 1 84 ? 0.384 -0.189 12.956 1.00 93.19 84 VAL A C 1
ATOM 663 O O . VAL A 1 84 ? 1.494 0.309 13.112 1.00 93.19 84 VAL A O 1
ATOM 666 N N . THR A 1 85 ? 0.183 -1.495 12.875 1.00 91.88 85 THR A N 1
ATOM 667 C CA . THR A 1 85 ? 1.262 -2.478 12.757 1.00 91.88 85 THR A CA 1
ATOM 668 C C . THR A 1 85 ? 0.875 -3.502 11.716 1.00 91.88 85 THR A C 1
ATOM 670 O O . THR A 1 85 ? -0.299 -3.871 11.644 1.00 91.88 85 THR A O 1
ATOM 673 N N . SER A 1 86 ? 1.842 -4.042 10.993 1.00 91.44 86 SER A N 1
ATOM 674 C CA . SER A 1 86 ? 1.610 -5.187 10.124 1.00 91.44 86 SER A CA 1
ATOM 675 C C . SER A 1 86 ? 2.598 -6.317 10.350 1.00 91.44 86 SER A C 1
ATOM 677 O O . SER A 1 86 ? 3.711 -6.099 10.820 1.00 91.44 86 SER A O 1
ATOM 679 N N . ALA A 1 87 ? 2.150 -7.534 10.058 1.00 92.19 87 ALA A N 1
ATOM 680 C CA . ALA A 1 87 ? 2.914 -8.754 10.254 1.00 92.19 87 ALA A CA 1
ATOM 681 C C . ALA A 1 87 ? 2.500 -9.821 9.236 1.00 92.19 87 ALA A C 1
ATOM 683 O O . ALA A 1 87 ? 1.339 -9.886 8.828 1.00 92.19 87 ALA A O 1
ATOM 684 N N . GLY A 1 88 ? 3.442 -10.698 8.903 1.00 93.19 88 GLY A N 1
ATOM 685 C CA . GLY A 1 88 ? 3.244 -11.822 7.998 1.00 93.19 88 GLY A CA 1
ATOM 686 C C . GLY A 1 88 ? 3.922 -11.616 6.648 1.00 93.19 88 GLY A C 1
ATOM 687 O O . GLY A 1 88 ? 4.911 -10.893 6.542 1.00 93.19 88 GLY A O 1
ATOM 688 N N . SER A 1 89 ? 3.405 -12.277 5.616 1.00 93.62 89 SER A N 1
ATOM 689 C CA . SER A 1 89 ? 4.021 -12.288 4.293 1.00 93.62 89 SER A CA 1
ATOM 690 C C . SER A 1 89 ? 3.013 -12.405 3.154 1.00 93.62 89 SER A C 1
ATOM 692 O O . SER A 1 89 ? 1.871 -12.838 3.325 1.00 93.62 89 SER A O 1
ATOM 694 N N . PHE A 1 90 ? 3.442 -12.018 1.960 1.00 94.62 90 PHE A N 1
ATOM 695 C CA . PHE A 1 90 ? 2.757 -12.333 0.711 1.00 94.62 90 PHE A CA 1
ATOM 696 C C . PHE A 1 90 ? 3.773 -12.415 -0.429 1.00 94.62 90 PHE A C 1
ATOM 698 O O . PHE A 1 90 ? 4.895 -11.923 -0.326 1.00 94.62 90 PHE A O 1
ATOM 705 N N . THR A 1 91 ? 3.393 -13.042 -1.541 1.00 94.56 91 THR A N 1
ATOM 706 C CA . THR A 1 91 ? 4.240 -13.072 -2.739 1.00 94.56 91 THR A CA 1
ATOM 707 C C . THR A 1 91 ? 3.826 -11.963 -3.694 1.00 94.56 91 THR A C 1
ATOM 709 O O . THR A 1 91 ? 2.691 -11.944 -4.174 1.00 94.56 91 THR A O 1
ATOM 712 N N . LEU A 1 92 ? 4.750 -11.062 -4.010 1.00 93.19 92 LEU A N 1
ATOM 713 C CA . LEU A 1 92 ? 4.593 -10.055 -5.046 1.00 93.19 92 LEU A CA 1
ATOM 714 C C . LEU A 1 92 ? 5.040 -10.633 -6.391 1.00 93.19 92 LEU A C 1
ATOM 716 O O . LEU A 1 92 ? 6.188 -11.033 -6.561 1.00 93.19 92 LEU A O 1
ATOM 720 N N . VAL A 1 93 ? 4.142 -10.659 -7.370 1.00 94.94 93 VAL A N 1
ATOM 721 C CA . VAL A 1 93 ? 4.477 -10.979 -8.759 1.00 94.94 93 VAL A CA 1
ATOM 722 C C . VAL A 1 93 ? 4.723 -9.671 -9.492 1.00 94.94 93 VAL A C 1
ATOM 724 O O . VAL A 1 93 ? 3.782 -8.941 -9.809 1.00 94.94 93 VAL A O 1
ATOM 727 N N . PHE A 1 94 ? 5.989 -9.372 -9.756 1.00 92.12 94 PHE A N 1
ATOM 728 C CA . PHE A 1 94 ? 6.420 -8.166 -10.447 1.00 92.12 94 PHE A CA 1
ATOM 729 C C . PHE A 1 94 ? 6.740 -8.492 -11.902 1.00 92.12 94 PHE A C 1
ATOM 731 O O . PHE A 1 94 ? 7.442 -9.453 -12.199 1.00 92.12 94 PHE A O 1
ATOM 738 N N . THR A 1 95 ? 6.211 -7.711 -12.837 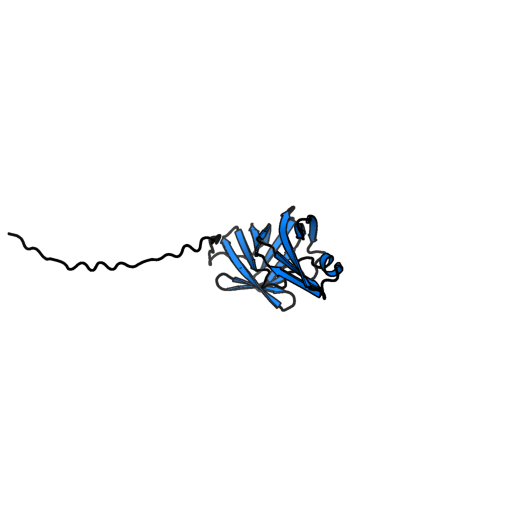1.00 92.31 95 THR A N 1
ATOM 739 C CA . THR A 1 95 ? 6.539 -7.824 -14.261 1.00 92.31 95 THR A CA 1
ATOM 740 C C . THR A 1 95 ? 7.019 -6.482 -14.765 1.00 92.31 95 THR A C 1
ATOM 742 O O . THR A 1 95 ? 6.286 -5.501 -14.666 1.00 92.31 95 THR A O 1
ATOM 745 N N . SER A 1 96 ? 8.212 -6.445 -15.349 1.00 90.94 96 SER A N 1
ATOM 746 C CA . SER A 1 96 ? 8.759 -5.261 -16.011 1.00 90.94 96 SER A CA 1
ATOM 747 C C . SER A 1 96 ? 8.877 -5.495 -17.512 1.00 90.94 96 SER A C 1
ATOM 749 O O . SER A 1 96 ? 8.968 -6.628 -17.984 1.00 90.94 96 SER A O 1
ATOM 751 N N . SER A 1 97 ? 8.831 -4.419 -18.294 1.00 92.12 97 SER A N 1
ATOM 752 C CA . SER A 1 97 ? 8.947 -4.476 -19.745 1.00 92.12 97 SER A CA 1
ATOM 753 C C . SER A 1 97 ? 9.747 -3.300 -20.284 1.00 92.12 97 SER A C 1
ATOM 755 O O . SER A 1 97 ? 9.289 -2.154 -20.258 1.00 92.12 97 SER A O 1
ATOM 757 N N . PHE A 1 98 ? 10.895 -3.607 -20.881 1.00 88.69 98 PHE A N 1
ATOM 758 C CA . PHE A 1 98 ? 11.808 -2.647 -21.493 1.00 88.69 98 PHE A CA 1
ATOM 759 C C . PHE A 1 98 ? 12.114 -3.037 -22.931 1.00 88.69 98 PHE A C 1
ATOM 761 O O . PHE A 1 98 ? 12.393 -4.194 -23.231 1.00 88.69 98 PHE A O 1
ATOM 768 N N . LEU A 1 99 ? 12.056 -2.065 -23.848 1.00 89.00 99 LEU A N 1
ATOM 769 C CA . LEU A 1 99 ? 12.369 -2.272 -25.271 1.00 89.00 99 LEU A CA 1
ATOM 770 C C . LEU A 1 99 ? 11.600 -3.450 -25.917 1.00 89.00 99 LEU A C 1
ATOM 772 O O . LEU A 1 99 ? 12.079 -4.078 -26.859 1.00 89.00 99 LEU A O 1
ATOM 776 N N . GLY A 1 100 ? 10.393 -3.741 -25.419 1.00 87.88 100 GLY A N 1
ATOM 777 C CA . GLY A 1 100 ? 9.542 -4.837 -25.894 1.00 87.88 100 GLY A CA 1
ATOM 778 C C . GLY A 1 100 ? 9.909 -6.226 -25.361 1.00 87.88 100 GLY A C 1
ATOM 779 O O . GLY A 1 100 ? 9.312 -7.207 -25.799 1.00 87.88 100 GLY A O 1
ATOM 780 N N . VAL A 1 101 ? 10.865 -6.318 -24.437 1.00 90.25 101 VAL A N 1
ATOM 781 C CA . VAL A 1 101 ? 11.198 -7.539 -23.698 1.00 90.25 101 VAL A CA 1
ATOM 782 C C . VAL A 1 101 ? 10.610 -7.420 -22.300 1.00 90.25 101 VAL A C 1
ATOM 784 O O . VAL A 1 101 ? 10.818 -6.405 -21.640 1.00 90.25 101 VAL A O 1
ATOM 787 N N . SER A 1 102 ? 9.877 -8.444 -21.868 1.00 93.19 102 SER A N 1
ATOM 788 C CA . SER A 1 102 ? 9.291 -8.499 -20.530 1.00 93.19 102 SER A CA 1
ATOM 789 C C . SER A 1 102 ? 9.946 -9.584 -19.693 1.00 93.19 102 SER A C 1
ATOM 791 O O . SER A 1 102 ? 10.267 -10.652 -20.219 1.00 93.19 102 SER A O 1
ATOM 793 N N . ASP A 1 103 ? 10.100 -9.302 -18.406 1.00 91.31 103 ASP A N 1
ATOM 794 C CA . ASP A 1 103 ? 10.565 -10.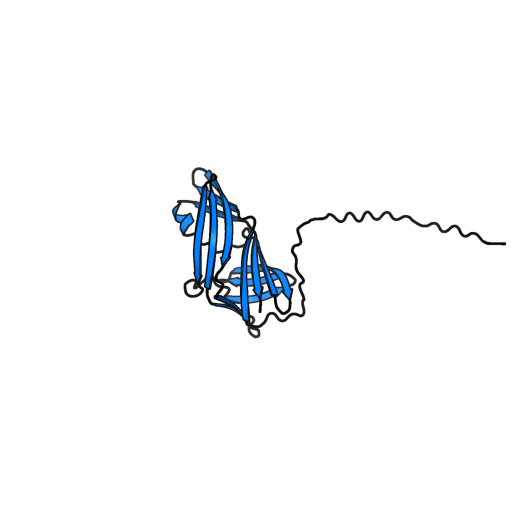244 -17.396 1.00 91.31 103 ASP A CA 1
ATOM 795 C C . ASP A 1 103 ? 9.598 -10.244 -16.212 1.00 91.31 103 ASP A C 1
ATOM 797 O O . ASP A 1 103 ? 9.047 -9.197 -15.858 1.00 91.31 103 ASP A O 1
ATOM 801 N N . THR A 1 104 ? 9.371 -11.420 -15.631 1.00 93.88 104 THR A N 1
ATOM 802 C CA . THR A 1 104 ? 8.469 -11.607 -14.491 1.00 93.88 104 THR A CA 1
ATOM 803 C C . THR A 1 104 ? 9.211 -12.319 -13.379 1.00 93.88 104 THR A C 1
ATOM 805 O O . THR A 1 104 ? 9.771 -13.395 -13.588 1.00 93.88 104 THR A O 1
ATOM 808 N N . GLN A 1 105 ? 9.134 -11.744 -12.188 1.00 90.94 105 GLN A N 1
ATOM 809 C CA . GLN A 1 105 ? 9.762 -12.250 -10.984 1.00 90.94 105 GLN A CA 1
ATOM 810 C C . GLN A 1 105 ? 8.725 -12.402 -9.871 1.00 90.94 105 GLN A C 1
ATOM 812 O O . GLN A 1 105 ? 7.707 -11.707 -9.841 1.00 90.94 105 GLN A O 1
ATOM 817 N N . GLU A 1 106 ? 8.992 -13.328 -8.957 1.00 92.69 106 GLU A N 1
ATOM 818 C CA . GLU A 1 106 ? 8.220 -13.491 -7.730 1.00 92.69 106 GLU A CA 1
ATOM 819 C C . GLU A 1 106 ? 9.118 -13.135 -6.549 1.00 92.69 106 GLU A C 1
ATOM 821 O O . GLU A 1 106 ? 10.188 -13.722 -6.389 1.00 92.69 106 GLU A O 1
ATOM 826 N N . ILE A 1 107 ? 8.674 -12.173 -5.747 1.00 89.12 107 ILE A N 1
ATOM 827 C CA . ILE A 1 107 ? 9.407 -11.623 -4.609 1.00 89.12 107 ILE A CA 1
ATOM 828 C C . ILE A 1 107 ? 8.590 -11.936 -3.361 1.00 89.12 107 ILE A C 1
ATOM 830 O O . ILE A 1 107 ? 7.400 -11.622 -3.297 1.00 89.12 107 ILE A O 1
ATOM 834 N N . LEU A 1 108 ? 9.208 -12.593 -2.383 1.00 90.25 108 LEU A N 1
ATOM 835 C CA . LEU A 1 108 ? 8.584 -12.786 -1.080 1.00 90.25 108 LEU A CA 1
ATOM 836 C C . LEU A 1 108 ? 8.717 -11.483 -0.293 1.00 90.25 108 LEU A C 1
ATOM 838 O O . LEU A 1 108 ? 9.829 -11.056 -0.006 1.00 90.25 108 LEU A O 1
ATOM 842 N N . VAL A 1 109 ? 7.585 -10.873 0.044 1.00 87.25 109 VAL A N 1
ATOM 843 C CA . VAL A 1 109 ? 7.518 -9.736 0.961 1.00 87.25 109 VAL A CA 1
ATOM 844 C C . VAL A 1 109 ? 7.196 -10.311 2.331 1.00 87.25 109 VAL A C 1
ATOM 846 O O . VAL A 1 109 ? 6.096 -10.830 2.526 1.00 87.25 109 VAL A O 1
ATOM 849 N N . ASP A 1 110 ? 8.151 -10.264 3.257 1.00 86.94 110 ASP A N 1
ATOM 850 C CA . ASP A 1 110 ? 7.996 -10.772 4.622 1.00 86.94 110 ASP A CA 1
ATOM 851 C C . ASP A 1 110 ? 8.394 -9.698 5.633 1.00 86.94 110 ASP A C 1
ATOM 853 O O . ASP A 1 110 ? 9.511 -9.187 5.622 1.00 86.94 110 ASP A O 1
ATOM 857 N N . THR A 1 111 ? 7.478 -9.386 6.546 1.00 83.25 111 THR A N 1
ATOM 858 C CA . THR A 1 111 ? 7.723 -8.437 7.639 1.00 83.25 111 THR A CA 1
ATOM 859 C C . THR A 1 111 ? 8.875 -8.828 8.569 1.00 83.25 111 THR A C 1
ATOM 861 O O . THR A 1 111 ? 9.364 -7.969 9.295 1.00 83.25 111 THR A O 1
ATOM 864 N N . SER A 1 112 ? 9.318 -10.094 8.595 1.00 80.00 112 SER A N 1
ATOM 865 C CA . SER A 1 112 ? 10.493 -10.483 9.390 1.00 80.00 112 SER A CA 1
ATOM 866 C C . SER A 1 112 ? 11.813 -9.996 8.804 1.00 80.00 112 SER A C 1
ATOM 868 O O . SER A 1 112 ? 12.783 -9.857 9.547 1.00 80.00 112 SER A O 1
ATOM 870 N N . ASP A 1 113 ? 11.842 -9.789 7.489 1.00 67.62 113 ASP A N 1
ATOM 871 C CA . ASP A 1 113 ? 13.046 -9.446 6.731 1.00 67.62 113 ASP A CA 1
ATOM 872 C C . ASP A 1 113 ? 13.081 -7.950 6.374 1.00 67.62 113 ASP A C 1
ATOM 874 O O . ASP A 1 113 ? 14.100 -7.441 5.914 1.00 67.62 113 ASP A O 1
ATOM 878 N N . LEU A 1 114 ? 11.975 -7.250 6.633 1.00 64.69 114 LEU A N 1
ATOM 879 C CA . LEU A 1 114 ? 11.741 -5.848 6.328 1.00 64.69 114 LEU A CA 1
ATOM 880 C C . LEU A 1 114 ? 11.607 -5.066 7.639 1.00 64.69 114 LEU A C 1
ATOM 882 O O . LEU A 1 114 ? 10.504 -4.844 8.132 1.00 64.69 114 LEU A O 1
ATOM 886 N N . GLU A 1 115 ? 12.737 -4.697 8.247 1.00 56.50 115 GLU A N 1
ATOM 887 C CA . GLU A 1 115 ? 12.723 -3.966 9.525 1.00 56.50 115 GLU A CA 1
ATOM 888 C C . GLU A 1 115 ? 12.120 -2.550 9.381 1.00 56.50 115 GLU A C 1
ATOM 890 O O . GLU A 1 115 ? 11.484 -2.083 10.328 1.00 56.50 115 GLU A O 1
ATOM 895 N N . ASP A 1 116 ? 12.220 -1.939 8.189 1.00 53.75 116 ASP A N 1
ATOM 896 C CA . ASP A 1 116 ? 11.861 -0.532 7.938 1.00 53.75 116 ASP A CA 1
ATOM 897 C C . ASP A 1 116 ? 10.791 -0.317 6.837 1.00 53.75 116 ASP A C 1
ATOM 899 O O . ASP A 1 116 ? 10.369 0.813 6.636 1.00 53.75 116 ASP A O 1
ATOM 903 N N . GLU A 1 117 ? 10.309 -1.373 6.158 1.00 57.28 117 GLU A N 1
ATOM 904 C CA . GLU A 1 117 ? 9.381 -1.280 4.995 1.00 57.28 117 GLU A CA 1
ATOM 905 C C . GLU A 1 117 ? 7.929 -1.706 5.301 1.00 57.28 117 GLU A C 1
ATOM 907 O O . GLU A 1 117 ? 7.135 -2.082 4.429 1.00 57.28 117 GLU A O 1
ATOM 912 N N . VAL A 1 118 ? 7.593 -1.769 6.585 1.00 65.81 118 VAL A N 1
ATOM 913 C CA . VAL A 1 118 ? 6.350 -2.353 7.091 1.00 65.81 118 VAL A CA 1
ATOM 914 C C . VAL A 1 118 ? 5.506 -1.235 7.685 1.00 65.81 118 VAL A C 1
ATOM 916 O O . VAL A 1 118 ? 6.017 -0.434 8.460 1.00 65.81 118 VAL A O 1
ATOM 919 N N . LEU A 1 119 ? 4.195 -1.216 7.399 1.00 75.50 119 LEU A N 1
ATOM 920 C CA . LEU A 1 119 ? 3.239 -0.283 8.016 1.00 75.50 119 LEU A CA 1
ATOM 921 C C . LEU A 1 119 ? 3.279 -0.405 9.548 1.00 75.50 119 LEU A C 1
ATOM 923 O O . LEU A 1 119 ? 2.584 -1.232 10.146 1.00 75.50 119 LEU A O 1
ATOM 927 N N . ASN A 1 120 ? 4.107 0.419 10.180 1.00 83.31 120 ASN A N 1
ATOM 928 C CA . ASN A 1 120 ? 4.367 0.393 11.605 1.00 83.31 120 ASN A CA 1
ATOM 929 C C . ASN A 1 120 ? 4.595 1.815 12.109 1.00 83.31 120 ASN A C 1
ATOM 931 O O . ASN A 1 120 ? 5.662 2.391 11.924 1.00 83.31 120 ASN A O 1
ATOM 935 N N . GLY A 1 121 ? 3.588 2.392 12.754 1.00 89.00 121 GLY A N 1
ATOM 936 C CA . GLY A 1 121 ? 3.688 3.782 13.169 1.00 89.00 121 GLY A CA 1
ATOM 937 C C . GLY A 1 121 ? 2.378 4.386 13.647 1.00 89.00 121 GLY A C 1
ATOM 938 O O . GLY A 1 121 ? 1.360 3.693 13.748 1.00 89.00 121 GLY A O 1
ATOM 939 N N . PRO A 1 122 ? 2.385 5.688 13.977 1.00 92.94 122 PRO A N 1
ATOM 940 C CA . PRO A 1 122 ? 1.157 6.418 14.223 1.00 92.94 122 PRO A CA 1
ATOM 941 C C . PRO A 1 122 ? 0.272 6.410 12.976 1.00 92.94 122 PRO A C 1
ATOM 943 O O . PRO A 1 122 ? 0.763 6.377 11.847 1.00 92.94 122 PRO A O 1
ATOM 946 N N . TRP A 1 123 ? -1.041 6.465 13.174 1.00 94.56 123 TRP A N 1
ATOM 947 C CA . TRP A 1 123 ? -1.975 6.675 12.073 1.00 94.56 123 TRP A CA 1
ATOM 948 C C . TRP A 1 123 ? -3.059 7.685 12.423 1.00 94.56 123 TRP A C 1
ATOM 950 O O . TRP A 1 123 ? -3.427 7.865 13.583 1.00 94.56 123 TRP A O 1
ATOM 960 N N . ALA A 1 124 ? -3.597 8.318 11.388 1.00 94.00 124 ALA A N 1
ATOM 961 C CA . ALA A 1 124 ? -4.754 9.190 11.464 1.00 94.00 124 ALA A CA 1
ATOM 962 C C . ALA A 1 124 ? -5.624 9.033 10.213 1.00 94.00 124 ALA A C 1
ATOM 964 O O . ALA A 1 124 ? -5.155 8.652 9.141 1.00 94.00 124 ALA A O 1
ATOM 965 N N . ILE A 1 125 ? -6.911 9.348 10.345 1.00 92.81 125 ILE A N 1
ATOM 966 C CA . ILE A 1 125 ? -7.814 9.504 9.204 1.00 92.81 125 ILE A CA 1
ATOM 967 C C . ILE A 1 125 ? -8.306 10.946 9.188 1.00 92.81 125 ILE A C 1
ATOM 969 O O . ILE A 1 125 ? -8.976 11.393 10.121 1.00 92.81 125 ILE A O 1
ATOM 973 N N . GLU A 1 126 ? -8.011 11.656 8.103 1.00 91.06 126 GLU A N 1
ATOM 974 C CA . GLU A 1 126 ? -8.430 13.038 7.885 1.00 91.06 126 GLU A CA 1
ATOM 975 C C . GLU A 1 126 ? -9.205 13.154 6.569 1.00 91.06 126 GLU A C 1
ATOM 977 O O . GLU A 1 126 ? -8.653 13.118 5.469 1.00 91.06 126 GLU A O 1
ATOM 982 N N . GLY A 1 127 ? -10.531 13.282 6.667 1.00 88.81 127 GLY A N 1
ATOM 983 C CA . GLY A 1 127 ? -11.399 13.289 5.490 1.00 88.81 127 GLY A CA 1
ATOM 984 C C . GLY A 1 127 ? -11.329 11.958 4.738 1.00 88.81 127 GLY A C 1
ATOM 985 O O . GLY A 1 127 ? -11.752 10.935 5.266 1.00 88.81 127 GLY A O 1
ATOM 986 N N . ASN A 1 128 ? -10.799 11.987 3.513 1.00 91.81 128 ASN A N 1
ATOM 987 C CA . ASN A 1 128 ? -10.621 10.801 2.667 1.00 91.81 128 ASN A CA 1
ATOM 988 C C . ASN A 1 128 ? -9.156 10.351 2.601 1.00 91.81 128 ASN A C 1
ATOM 990 O O . ASN A 1 128 ? -8.772 9.677 1.650 1.00 91.81 128 ASN A O 1
ATOM 994 N N . ASN A 1 129 ? -8.338 10.748 3.571 1.00 92.19 129 ASN A N 1
ATOM 995 C CA . ASN A 1 129 ? -6.932 10.386 3.625 1.00 92.19 129 ASN A CA 1
ATOM 996 C C . ASN A 1 129 ? -6.675 9.533 4.861 1.00 92.19 129 ASN A C 1
ATOM 998 O O . ASN A 1 129 ? -7.127 9.869 5.956 1.00 92.19 129 ASN A O 1
ATOM 1002 N N . PHE A 1 130 ? -5.945 8.444 4.668 1.00 92.31 130 PHE A N 1
ATOM 1003 C CA . PHE A 1 130 ? -5.270 7.726 5.735 1.00 92.31 130 PHE A CA 1
ATOM 1004 C C . PHE A 1 130 ? -3.823 8.210 5.765 1.00 92.31 130 PHE A C 1
ATOM 1006 O O . PHE A 1 130 ? -3.160 8.246 4.732 1.00 92.31 130 PHE A O 1
ATOM 1013 N N . ILE A 1 131 ? -3.365 8.633 6.932 1.00 91.88 131 ILE A N 1
ATOM 1014 C CA . ILE A 1 131 ? -2.053 9.237 7.133 1.00 91.88 131 ILE A CA 1
ATOM 1015 C C . ILE A 1 131 ? -1.309 8.351 8.119 1.00 91.88 131 ILE A C 1
ATOM 1017 O O . ILE A 1 131 ? -1.872 7.979 9.148 1.00 91.88 131 ILE A O 1
ATOM 1021 N N . THR A 1 132 ? -0.066 8.010 7.811 1.00 89.81 132 THR A N 1
ATOM 1022 C CA . THR A 1 132 ? 0.834 7.297 8.720 1.00 89.81 132 THR A CA 1
ATOM 1023 C C . THR A 1 132 ? 2.236 7.888 8.632 1.00 89.81 132 THR A C 1
ATOM 1025 O O . THR A 1 132 ? 2.471 8.804 7.847 1.00 89.81 132 THR A O 1
ATOM 1028 N N . GLU A 1 133 ? 3.149 7.408 9.464 1.00 83.31 133 GLU A N 1
ATOM 1029 C CA . GLU A 1 133 ? 4.534 7.862 9.505 1.00 83.31 133 GLU A CA 1
ATOM 1030 C C . GLU A 1 133 ? 5.451 6.646 9.421 1.00 83.31 133 GLU A C 1
ATOM 1032 O O . GLU A 1 133 ? 5.309 5.713 10.211 1.00 83.31 133 GLU A O 1
ATOM 1037 N N . GLU A 1 134 ? 6.383 6.682 8.476 1.00 73.12 134 GLU A N 1
ATOM 1038 C CA . GLU A 1 134 ? 7.413 5.669 8.255 1.00 73.12 134 GLU A CA 1
ATOM 1039 C C . GLU A 1 134 ? 8.766 6.380 8.354 1.00 73.12 134 GLU A C 1
ATOM 1041 O O . GLU A 1 134 ? 8.985 7.402 7.707 1.00 73.12 134 GLU A O 1
ATOM 1046 N N . GLU A 1 135 ? 9.626 5.942 9.276 1.00 72.75 135 GLU A N 1
ATOM 1047 C CA . GLU A 1 135 ? 10.923 6.578 9.578 1.00 72.75 135 GLU A CA 1
ATOM 1048 C C . GLU A 1 135 ? 10.900 8.105 9.848 1.00 72.75 135 GLU A C 1
ATOM 1050 O O . GLU A 1 135 ? 11.898 8.809 9.673 1.00 72.75 135 GLU A O 1
ATOM 1055 N N . GLY A 1 136 ? 9.778 8.658 10.317 1.00 74.44 136 GLY A N 1
ATOM 1056 C CA . GLY A 1 136 ? 9.642 10.107 10.522 1.00 74.44 136 GLY A CA 1
ATOM 1057 C C . GLY A 1 136 ? 9.116 10.881 9.314 1.00 74.44 136 GLY A C 1
ATOM 1058 O O . GLY A 1 136 ? 9.016 12.111 9.376 1.00 74.44 136 GLY A O 1
ATOM 1059 N N . ILE A 1 137 ? 8.789 10.186 8.224 1.00 78.88 137 ILE A N 1
ATOM 1060 C CA . ILE A 1 137 ? 8.215 10.745 7.003 1.00 78.88 137 ILE A CA 1
ATOM 1061 C C . ILE A 1 137 ? 6.723 10.426 6.975 1.00 78.88 137 ILE A C 1
ATOM 1063 O O . ILE A 1 137 ? 6.304 9.278 7.086 1.00 78.88 137 ILE A O 1
ATOM 1067 N N . GLU A 1 138 ? 5.907 11.466 6.827 1.00 84.50 138 GLU A N 1
ATOM 1068 C CA . GLU A 1 138 ? 4.462 11.314 6.691 1.00 84.50 138 GLU A CA 1
ATOM 1069 C C . GLU A 1 138 ? 4.118 10.722 5.317 1.00 84.50 138 GLU A C 1
ATOM 1071 O O . GLU A 1 138 ? 4.435 11.307 4.279 1.00 84.50 138 GLU A O 1
ATOM 1076 N N . VAL A 1 139 ? 3.417 9.589 5.315 1.00 84.38 139 VAL A N 1
ATOM 1077 C CA . VAL A 1 139 ? 2.914 8.927 4.110 1.00 84.38 139 VAL A CA 1
ATOM 1078 C C . VAL A 1 139 ? 1.395 9.044 4.082 1.00 84.38 139 VAL A C 1
ATOM 1080 O O . VAL A 1 139 ? 0.693 8.619 5.004 1.00 84.38 139 VAL A O 1
ATOM 1083 N N . THR A 1 140 ? 0.869 9.623 3.001 1.00 89.12 140 THR A N 1
ATOM 1084 C CA . THR A 1 140 ? -0.573 9.809 2.807 1.00 89.12 140 THR A CA 1
ATOM 1085 C C . THR A 1 140 ? -1.121 8.843 1.761 1.00 89.12 140 THR A C 1
ATOM 1087 O O . THR A 1 140 ? -0.717 8.845 0.601 1.00 89.12 140 THR A O 1
ATOM 1090 N N . TYR A 1 141 ? -2.124 8.075 2.168 1.00 90.69 141 TYR A N 1
ATOM 1091 C CA . TYR A 1 141 ? -2.882 7.142 1.353 1.00 90.69 141 TYR A CA 1
ATOM 1092 C C . TYR A 1 141 ? -4.268 7.725 1.088 1.00 90.69 141 TYR A C 1
ATOM 1094 O O . TYR A 1 141 ? -4.968 8.161 2.007 1.00 90.69 141 TYR A O 1
ATOM 1102 N N . GLN A 1 142 ? -4.725 7.674 -0.158 1.00 93.44 142 GLN A N 1
ATOM 1103 C CA . GLN A 1 142 ? -6.107 7.999 -0.479 1.00 93.44 142 GLN A CA 1
ATOM 1104 C C . GLN A 1 142 ? -7.018 6.849 -0.035 1.00 93.44 142 GLN A C 1
ATOM 1106 O O . GLN A 1 142 ? -6.886 5.714 -0.493 1.00 93.44 142 GLN A O 1
ATOM 1111 N N . LEU A 1 143 ? -7.985 7.146 0.826 1.00 94.44 143 LEU A N 1
ATOM 1112 C CA . LEU A 1 143 ? -9.025 6.211 1.226 1.00 94.44 143 LEU A CA 1
ATOM 1113 C C . LEU A 1 143 ? -10.072 6.118 0.112 1.00 94.44 143 LEU A C 1
ATOM 1115 O O . LEU A 1 143 ? -10.811 7.064 -0.171 1.00 94.44 143 LEU A O 1
ATOM 1119 N N . MET A 1 144 ? -10.125 4.963 -0.539 1.00 95.25 144 MET A N 1
ATOM 1120 C CA . MET A 1 144 ? -11.030 4.686 -1.652 1.00 95.25 144 MET A CA 1
ATOM 1121 C C . MET A 1 144 ? -12.344 4.067 -1.184 1.00 95.25 144 MET A C 1
ATOM 1123 O O . MET A 1 144 ? -13.381 4.305 -1.797 1.00 95.25 144 MET A O 1
ATOM 1127 N N . GLU A 1 145 ? -12.305 3.277 -0.113 1.00 95.31 145 GLU A N 1
ATOM 1128 C CA . GLU A 1 145 ? -13.454 2.579 0.461 1.00 95.31 145 GLU A CA 1
ATOM 1129 C C . GLU A 1 145 ? -13.205 2.338 1.953 1.00 95.31 145 GLU A C 1
ATOM 1131 O O . GLU A 1 145 ? -12.098 1.963 2.339 1.00 95.31 145 GLU A O 1
ATOM 1136 N N . LEU A 1 146 ? -14.229 2.544 2.781 1.00 95.19 146 LEU A N 1
ATOM 1137 C CA . LEU A 1 146 ? -14.214 2.225 4.206 1.00 95.19 146 LEU A CA 1
ATOM 1138 C C . LEU A 1 146 ? -15.605 1.765 4.635 1.00 95.19 146 LEU A C 1
ATOM 1140 O O . LEU A 1 146 ? -16.562 2.541 4.653 1.00 95.19 146 LEU A O 1
ATOM 1144 N N . THR A 1 147 ? -15.696 0.489 4.987 1.00 95.88 147 THR A N 1
ATOM 1145 C CA . THR A 1 147 ? -16.895 -0.166 5.513 1.00 95.88 147 THR A CA 1
ATOM 1146 C C . THR A 1 147 ? -16.517 -1.027 6.713 1.00 95.88 147 THR A C 1
ATOM 1148 O O . THR A 1 147 ? -15.338 -1.221 6.998 1.00 95.88 147 THR A O 1
ATOM 1151 N N . GLU A 1 148 ? -17.504 -1.612 7.392 1.00 95.62 148 GLU A N 1
ATOM 1152 C CA . GLU A 1 148 ? -17.238 -2.506 8.522 1.00 95.62 148 GLU A CA 1
ATOM 1153 C C . GLU A 1 148 ? -16.330 -3.694 8.176 1.00 95.62 148 GLU A C 1
ATOM 1155 O O . GLU A 1 148 ? -15.645 -4.153 9.077 1.00 95.62 148 GLU A O 1
ATOM 1160 N N . ASN A 1 149 ? -16.291 -4.173 6.926 1.00 96.56 149 ASN A N 1
ATOM 1161 C CA . ASN A 1 149 ? -15.551 -5.392 6.552 1.00 96.56 149 ASN A CA 1
ATOM 1162 C C . ASN A 1 149 ? -14.523 -5.173 5.441 1.00 96.56 149 ASN A C 1
ATOM 1164 O O . ASN A 1 149 ? -13.893 -6.128 4.996 1.00 96.56 149 ASN A O 1
ATOM 1168 N N . LYS A 1 150 ? -14.363 -3.936 4.961 1.00 97.25 150 LYS A N 1
ATOM 1169 C CA . LYS A 1 150 ? -13.451 -3.639 3.858 1.00 97.25 150 LYS A CA 1
ATOM 1170 C C . LYS A 1 150 ? -12.856 -2.247 3.961 1.00 97.25 150 LYS A C 1
ATOM 1172 O O . LYS A 1 150 ? -13.599 -1.275 4.115 1.00 97.25 150 LYS A O 1
ATOM 1177 N N . ILE A 1 151 ? -11.544 -2.171 3.778 1.00 96.44 151 ILE A N 1
ATOM 1178 C CA . ILE A 1 151 ? -10.795 -0.935 3.580 1.00 96.44 151 ILE A CA 1
ATOM 1179 C C . ILE A 1 151 ? -10.079 -1.030 2.239 1.00 96.44 151 ILE A C 1
ATOM 1181 O O . ILE A 1 151 ? -9.479 -2.057 1.925 1.00 96.44 151 ILE A O 1
ATOM 1185 N N . ARG A 1 152 ? -10.117 0.043 1.452 1.00 96.06 152 ARG A N 1
ATOM 1186 C CA . ARG A 1 152 ? -9.314 0.157 0.236 1.00 96.06 152 ARG A CA 1
ATOM 1187 C C . ARG A 1 152 ? -8.521 1.448 0.253 1.00 96.06 152 ARG A C 1
ATOM 1189 O O . ARG A 1 152 ? -9.110 2.526 0.341 1.00 96.06 152 ARG A O 1
ATOM 1196 N N . PHE A 1 153 ? -7.213 1.327 0.100 1.00 93.00 153 PHE A N 1
ATOM 1197 C CA . PHE A 1 153 ? -6.287 2.441 -0.029 1.00 93.00 153 PHE A CA 1
ATOM 1198 C C . PHE A 1 153 ? -5.768 2.552 -1.458 1.00 93.00 153 PHE A C 1
ATOM 1200 O O . PHE A 1 153 ? -5.713 1.562 -2.194 1.00 93.00 153 PHE A O 1
ATOM 1207 N N . ARG A 1 154 ? -5.354 3.761 -1.830 1.00 92.88 154 ARG A N 1
ATOM 1208 C CA . ARG A 1 154 ? -4.605 4.034 -3.049 1.00 92.88 154 ARG A CA 1
ATOM 1209 C C . ARG A 1 154 ? -3.438 4.973 -2.770 1.00 92.88 154 ARG A C 1
ATOM 1211 O O . ARG A 1 154 ? -3.614 5.973 -2.081 1.00 92.88 154 ARG A O 1
ATOM 1218 N N . ILE A 1 155 ? -2.288 4.683 -3.367 1.00 89.25 155 ILE A N 1
ATOM 1219 C CA . ILE A 1 155 ? -1.104 5.547 -3.372 1.00 89.25 155 ILE A CA 1
ATOM 1220 C C . ILE A 1 155 ? -0.745 5.877 -4.820 1.00 89.25 155 ILE A C 1
ATOM 1222 O O . ILE A 1 155 ? -0.785 5.001 -5.689 1.00 89.25 155 ILE A O 1
ATOM 1226 N N . ASP A 1 156 ? -0.398 7.136 -5.080 1.00 88.75 156 ASP A N 1
ATOM 1227 C CA . ASP A 1 156 ? 0.256 7.546 -6.321 1.00 88.75 156 ASP A CA 1
ATOM 1228 C C . ASP A 1 156 ? 1.771 7.392 -6.151 1.00 88.75 156 ASP A C 1
ATOM 1230 O O . ASP A 1 156 ? 2.378 8.080 -5.332 1.00 88.75 156 ASP A O 1
ATOM 1234 N N . LEU A 1 157 ? 2.376 6.493 -6.928 1.00 86.62 157 LEU A N 1
ATOM 1235 C CA . LEU A 1 157 ? 3.802 6.173 -6.819 1.00 86.62 157 LEU A CA 1
ATOM 1236 C C . LEU A 1 157 ? 4.718 7.340 -7.219 1.00 86.62 157 LEU A C 1
ATOM 1238 O O . LEU A 1 157 ? 5.906 7.280 -6.952 1.00 86.62 157 LEU A O 1
ATOM 1242 N N . THR A 1 158 ? 4.191 8.405 -7.836 1.00 82.69 158 THR A N 1
ATOM 1243 C CA . THR A 1 158 ? 4.976 9.628 -8.105 1.00 82.69 158 THR A CA 1
ATOM 1244 C C . THR A 1 158 ? 5.154 10.524 -6.885 1.00 82.69 158 THR A C 1
ATOM 1246 O O . THR A 1 158 ? 5.975 11.437 -6.906 1.00 82.69 158 THR A O 1
ATOM 1249 N N . GLN A 1 159 ? 4.326 10.327 -5.859 1.00 67.56 159 GLN A N 1
ATOM 1250 C CA . GLN A 1 159 ? 4.288 11.161 -4.654 1.00 67.56 159 GLN A CA 1
ATOM 1251 C C . GLN A 1 159 ? 4.817 10.431 -3.430 1.00 67.56 159 GLN A C 1
ATOM 1253 O O . GLN A 1 159 ? 4.871 11.010 -2.348 1.00 67.56 159 GLN A O 1
ATOM 1258 N N . ALA A 1 160 ? 5.140 9.160 -3.596 1.00 62.31 160 ALA A N 1
ATOM 1259 C CA . ALA A 1 160 ? 5.525 8.300 -2.517 1.00 62.31 160 ALA A CA 1
ATOM 1260 C C . ALA A 1 160 ? 6.928 7.796 -2.831 1.00 62.31 160 ALA A C 1
ATOM 1262 O O . ALA A 1 160 ? 7.155 7.265 -3.919 1.00 62.31 160 ALA A O 1
ATOM 1263 N N . ASP A 1 161 ? 7.843 7.958 -1.878 1.00 58.34 161 ASP A N 1
ATOM 1264 C CA . ASP A 1 161 ? 9.159 7.313 -1.873 1.00 58.34 161 ASP A CA 1
ATOM 1265 C C . ASP A 1 161 ? 8.959 5.802 -1.622 1.00 58.34 161 ASP A C 1
ATOM 1267 O O . ASP A 1 161 ? 9.470 5.225 -0.670 1.00 58.34 161 ASP A O 1
ATOM 1271 N N . VAL A 1 162 ? 8.082 5.170 -2.414 1.00 54.31 162 VAL A N 1
ATOM 1272 C CA . VAL A 1 162 ? 7.630 3.797 -2.216 1.00 54.31 162 VAL A CA 1
ATOM 1273 C C . VAL A 1 162 ? 8.755 2.861 -2.587 1.00 54.31 162 VAL A C 1
ATOM 1275 O O . VAL A 1 162 ? 9.257 2.866 -3.712 1.00 54.31 162 VAL A O 1
ATOM 1278 N N . LEU A 1 163 ? 9.041 2.015 -1.610 1.00 51.19 163 LEU A N 1
ATOM 1279 C CA . LEU A 1 163 ? 9.898 0.848 -1.614 1.00 51.19 163 LEU A CA 1
ATOM 1280 C C . LEU A 1 163 ? 9.366 -0.165 -2.635 1.00 51.19 163 LEU A C 1
ATOM 1282 O O . LEU A 1 163 ? 8.692 -1.149 -2.335 1.00 51.19 163 LEU A O 1
ATOM 1286 N N . VAL A 1 164 ? 9.596 0.119 -3.910 1.00 55.12 164 VAL A N 1
ATOM 1287 C CA . VAL A 1 164 ? 9.753 -0.960 -4.875 1.00 55.12 164 VAL A CA 1
ATOM 1288 C C . VAL A 1 164 ? 11.133 -1.545 -4.583 1.00 55.12 164 VAL A C 1
ATOM 1290 O O . VAL A 1 164 ? 12.044 -0.770 -4.307 1.00 55.12 164 VAL A O 1
ATOM 1293 N N . PRO A 1 165 ? 11.328 -2.870 -4.618 1.00 53.72 165 PRO A N 1
ATOM 1294 C CA . PRO A 1 165 ? 12.661 -3.454 -4.533 1.00 53.72 165 PRO A CA 1
ATOM 1295 C C . PRO A 1 165 ? 13.459 -3.038 -5.779 1.00 53.72 165 PRO A C 1
ATOM 1297 O O . PRO A 1 165 ? 13.511 -3.741 -6.786 1.00 53.72 165 PRO A O 1
ATOM 1300 N N . VAL A 1 166 ? 14.011 -1.823 -5.737 1.00 55.91 166 VAL A N 1
ATOM 1301 C CA . VAL A 1 166 ? 14.818 -1.202 -6.792 1.00 55.91 166 VAL A CA 1
ATOM 1302 C C . VAL A 1 166 ? 16.256 -1.719 -6.721 1.00 55.91 166 VAL A C 1
ATOM 1304 O O . VAL A 1 166 ? 17.015 -1.520 -7.662 1.00 55.91 166 VAL A O 1
ATOM 1307 N N . GLU A 1 167 ? 16.619 -2.460 -5.669 1.00 57.50 167 GLU A N 1
ATOM 1308 C CA . GLU A 1 167 ? 17.972 -2.987 -5.463 1.00 57.50 167 GLU A CA 1
ATOM 1309 C C . GLU A 1 167 ? 18.503 -3.769 -6.680 1.00 57.50 167 GLU A C 1
ATOM 1311 O O . GLU A 1 167 ? 19.661 -3.609 -7.057 1.00 57.50 167 GLU A O 1
ATOM 1316 N N . GLU A 1 168 ? 17.659 -4.538 -7.384 1.00 55.56 168 GLU A N 1
ATOM 1317 C CA . GLU A 1 168 ? 18.083 -5.233 -8.614 1.00 55.56 168 GLU A CA 1
ATOM 1318 C C . GLU A 1 168 ? 18.270 -4.299 -9.827 1.00 55.56 168 GLU A C 1
ATOM 1320 O O . GLU A 1 168 ? 18.979 -4.633 -10.779 1.00 55.56 168 GLU A O 1
ATOM 1325 N N . LEU A 1 169 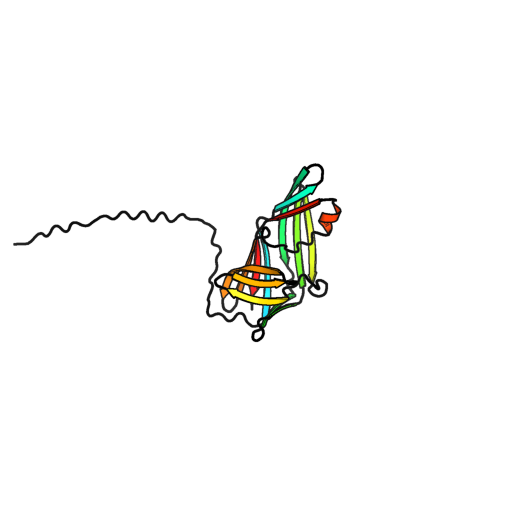? 17.626 -3.130 -9.827 1.00 58.03 169 LEU A N 1
ATOM 1326 C CA . LEU A 1 169 ? 17.685 -2.152 -10.916 1.00 58.03 169 LEU A CA 1
ATOM 1327 C C . LEU A 1 169 ? 18.848 -1.168 -10.754 1.00 58.03 169 LEU A C 1
ATOM 1329 O O . LEU A 1 169 ? 19.387 -0.699 -11.759 1.00 58.03 169 LEU A O 1
ATOM 1333 N N . GLU A 1 170 ? 19.270 -0.886 -9.521 1.00 57.53 170 GLU A N 1
ATOM 1334 C CA . GLU A 1 170 ? 20.456 -0.066 -9.240 1.00 57.53 170 GLU A CA 1
ATOM 1335 C C . GLU A 1 170 ? 21.744 -0.719 -9.773 1.00 57.53 170 GLU A C 1
ATOM 1337 O O . GLU A 1 170 ? 22.633 -0.036 -10.295 1.00 57.53 170 GLU A O 1
ATOM 1342 N N . ASP A 1 171 ? 21.798 -2.054 -9.779 1.00 64.69 171 ASP A N 1
ATOM 1343 C CA . ASP A 1 171 ? 22.904 -2.841 -10.341 1.00 64.69 171 ASP A CA 1
ATOM 1344 C C . ASP A 1 171 ? 23.082 -2.667 -11.865 1.00 64.69 171 ASP A C 1
ATOM 1346 O O . ASP A 1 171 ? 24.107 -3.061 -12.437 1.00 64.69 171 ASP A O 1
ATOM 1350 N N . LEU A 1 172 ? 22.126 -2.026 -12.549 1.00 66.69 172 LEU A N 1
ATOM 1351 C CA . LEU A 1 172 ? 22.222 -1.691 -13.973 1.00 66.69 172 LEU A CA 1
ATOM 1352 C C . LEU A 1 172 ? 23.046 -0.421 -14.244 1.00 66.69 172 LEU A C 1
ATOM 1354 O O . LEU A 1 172 ? 23.258 -0.071 -15.409 1.00 66.69 172 LEU A O 1
ATOM 1358 N N . GLY A 1 173 ? 23.531 0.263 -13.202 1.00 72.38 173 GLY A N 1
ATOM 1359 C CA . GLY A 1 173 ? 24.297 1.506 -13.328 1.00 72.38 173 GLY A CA 1
ATOM 1360 C C . GLY A 1 173 ? 23.435 2.718 -13.685 1.00 72.38 173 GLY A C 1
ATOM 1361 O O . GLY A 1 173 ? 23.946 3.688 -14.250 1.00 72.38 173 GLY A O 1
ATOM 1362 N N . ALA A 1 174 ? 22.133 2.651 -13.397 1.00 78.25 174 ALA A N 1
ATOM 1363 C CA . ALA A 1 174 ? 21.257 3.811 -13.454 1.00 78.25 174 ALA A CA 1
ATOM 1364 C C . ALA A 1 174 ? 21.671 4.815 -12.365 1.00 78.25 174 ALA A C 1
ATOM 1366 O O . ALA A 1 174 ? 21.989 4.442 -11.241 1.00 78.25 174 ALA A O 1
ATOM 1367 N N . LEU A 1 175 ? 21.697 6.095 -12.721 1.00 81.75 175 LEU A N 1
ATOM 1368 C CA . LEU A 1 175 ? 21.941 7.207 -11.804 1.00 81.75 175 LEU A CA 1
ATOM 1369 C C . LEU A 1 175 ? 20.689 7.584 -11.012 1.00 81.75 175 LEU A C 1
ATOM 1371 O O . LEU A 1 175 ? 20.812 8.180 -9.948 1.00 81.75 175 LEU A O 1
ATOM 1375 N N . ASP A 1 176 ? 19.516 7.320 -11.590 1.00 83.12 176 ASP A N 1
ATOM 1376 C CA . ASP A 1 176 ? 18.217 7.692 -11.041 1.00 83.12 176 ASP A CA 1
ATOM 1377 C C . ASP A 1 176 ? 17.117 6.793 -11.618 1.00 83.12 176 ASP A C 1
ATOM 1379 O O . ASP A 1 176 ? 17.216 6.350 -12.774 1.00 83.12 176 ASP A O 1
ATOM 1383 N N . ILE A 1 177 ? 16.085 6.524 -10.820 1.00 83.81 177 ILE A N 1
ATOM 1384 C CA . ILE A 1 177 ? 14.960 5.657 -11.176 1.00 83.81 177 ILE A CA 1
ATOM 1385 C C . ILE A 1 177 ? 13.660 6.333 -10.743 1.00 83.81 177 ILE A C 1
ATOM 1387 O O . ILE A 1 177 ? 13.314 6.366 -9.568 1.00 83.81 177 ILE A O 1
ATOM 1391 N N . ASP A 1 178 ? 12.903 6.811 -11.727 1.00 86.44 178 ASP A N 1
ATOM 1392 C CA . ASP A 1 178 ? 11.579 7.388 -11.518 1.00 86.44 178 ASP A CA 1
ATOM 1393 C C . ASP A 1 178 ? 10.498 6.322 -11.695 1.00 86.44 178 ASP A C 1
ATOM 1395 O O . ASP A 1 178 ? 10.409 5.673 -12.749 1.00 86.44 178 ASP A O 1
ATOM 1399 N N . LEU A 1 179 ? 9.609 6.213 -10.710 1.00 87.56 179 LEU A N 1
ATOM 1400 C CA . LEU A 1 179 ? 8.437 5.348 -10.756 1.00 87.56 179 LEU A CA 1
ATOM 1401 C C . LEU A 1 179 ? 7.149 6.175 -10.770 1.00 87.56 179 LEU A C 1
ATOM 1403 O O . LEU A 1 179 ? 7.028 7.231 -10.160 1.00 87.56 179 LEU A O 1
ATOM 1407 N N . SER A 1 180 ? 6.156 5.688 -11.505 1.00 91.81 180 SER A N 1
ATOM 1408 C CA . SER A 1 180 ? 4.801 6.236 -11.495 1.00 91.81 180 SER A CA 1
ATOM 1409 C C . SER A 1 180 ? 3.790 5.115 -11.663 1.00 91.81 180 SER A C 1
ATOM 1411 O O . SER A 1 180 ? 4.102 4.080 -12.249 1.00 91.81 180 SER A O 1
ATOM 1413 N N . GLY A 1 181 ? 2.579 5.322 -11.164 1.00 92.06 181 GLY A N 1
ATOM 1414 C CA . GLY A 1 181 ? 1.519 4.323 -11.182 1.00 92.06 181 GLY A CA 1
ATOM 1415 C C . GLY A 1 181 ? 0.602 4.497 -9.982 1.00 92.06 181 GLY A C 1
ATOM 1416 O O . GLY A 1 181 ? 0.790 5.400 -9.167 1.00 92.06 181 GLY A O 1
ATOM 1417 N N . LYS A 1 182 ? -0.401 3.629 -9.877 1.00 92.06 182 LYS A N 1
ATOM 1418 C CA . LYS A 1 182 ? -1.346 3.629 -8.759 1.00 92.06 182 LYS A CA 1
ATOM 1419 C C . LYS A 1 182 ? -1.255 2.298 -8.036 1.00 92.06 182 LYS A C 1
ATOM 1421 O O . LYS A 1 182 ? -1.685 1.284 -8.581 1.00 92.06 182 LYS A O 1
ATOM 1426 N N . LEU A 1 183 ? -0.723 2.307 -6.820 1.00 92.06 183 LEU A N 1
ATOM 1427 C CA . LEU A 1 183 ? -0.817 1.159 -5.929 1.00 92.06 183 LEU A CA 1
ATOM 1428 C C . LEU A 1 183 ? -2.198 1.170 -5.276 1.00 92.06 183 LEU A C 1
ATOM 1430 O O . LEU A 1 183 ? -2.567 2.147 -4.633 1.00 92.06 183 LEU A O 1
ATOM 1434 N N . ASN A 1 184 ? -2.955 0.091 -5.433 1.00 93.88 184 ASN A N 1
ATOM 1435 C CA . ASN A 1 184 ? -4.203 -0.158 -4.730 1.00 93.88 184 ASN A CA 1
ATOM 1436 C C . ASN A 1 184 ? -3.987 -1.308 -3.740 1.00 93.88 184 ASN A C 1
ATOM 1438 O O . ASN A 1 184 ? -3.423 -2.345 -4.094 1.00 93.88 184 ASN A O 1
ATOM 1442 N N . VAL A 1 185 ? -4.463 -1.120 -2.512 1.00 94.12 185 VAL A N 1
ATOM 1443 C CA . VAL A 1 185 ? -4.365 -2.105 -1.430 1.00 94.12 185 VAL A CA 1
ATOM 1444 C C . VAL A 1 185 ? -5.753 -2.314 -0.845 1.00 94.12 185 VAL A C 1
ATOM 1446 O O . VAL A 1 185 ? -6.452 -1.339 -0.561 1.00 94.12 185 VAL A O 1
ATOM 1449 N N . THR A 1 186 ? -6.159 -3.569 -0.659 1.00 96.75 186 THR A N 1
ATOM 1450 C CA . THR A 1 186 ? -7.431 -3.923 -0.018 1.00 96.75 186 THR A CA 1
ATOM 1451 C C . THR A 1 186 ? -7.197 -4.773 1.219 1.00 96.75 186 THR A C 1
ATOM 1453 O O . THR A 1 186 ? -6.534 -5.809 1.158 1.00 96.75 186 THR A O 1
ATOM 1456 N N . LEU A 1 187 ? -7.812 -4.356 2.323 1.00 97.38 187 LEU A N 1
ATOM 1457 C CA . LEU A 1 187 ? -7.861 -5.098 3.572 1.00 97.38 187 LEU A CA 1
ATOM 1458 C C . LEU A 1 187 ? -9.302 -5.525 3.879 1.00 97.38 187 LEU A C 1
ATOM 1460 O O . LEU A 1 187 ? -10.227 -4.722 3.729 1.00 97.38 187 LEU A O 1
ATOM 1464 N N . GLU A 1 188 ? -9.502 -6.763 4.331 1.00 97.62 188 GLU A N 1
ATOM 1465 C CA . GLU A 1 188 ? -10.822 -7.310 4.688 1.00 97.62 188 GLU A CA 1
ATOM 1466 C C . GLU A 1 188 ? -10.776 -8.077 6.024 1.00 97.62 188 GLU A C 1
ATOM 1468 O O . GLU A 1 188 ? -9.726 -8.595 6.419 1.00 97.62 188 GLU A O 1
ATOM 1473 N N . ARG A 1 189 ? -11.910 -8.140 6.733 1.00 94.25 189 ARG A N 1
ATOM 1474 C CA . ARG A 1 189 ? -12.065 -8.859 8.011 1.00 94.25 189 ARG A CA 1
ATOM 1475 C C . ARG A 1 189 ? -13.371 -9.645 8.092 1.00 94.25 189 ARG A C 1
ATOM 1477 O O . ARG A 1 189 ? -14.344 -9.241 7.414 1.00 94.25 189 ARG A O 1
#